Protein AF-A0A1E4SK16-F1 (afdb_monomer_lite)

Radius of gyration: 53.41 Å; chains: 1; bounding box: 113×83×130 Å

pLDDT: mean 84.05, std 16.36, range [39.0, 98.0]

InterPro domains:
  IPR008688 ATP synthase, F0 complex, subunit B/MI25 [PF05405] (64-190)
  IPR013837 ATP synthase, F0 complex, subunit B [PTHR12733] (10-189)

Foldseek 3Di:
DDDDDDDDDDDDPPDPPPDPDPPDPPPDDPCDPPVVVVVVQLVPDDDDDSCVSVVVVVVVVVVVCVCVVVVVPPDDPVVVVVVVVVVVVVVCCVPVVVVVVVVVVVVVVVVVVVVVVVVVVVVVVVVVVVVVVVVVVCVVVVVVVVVVVVVVVVVVVVVVVVVVVVVVVVVVVVVVVVVVVVVVVVVVVD

Structure (mmCIF, N/CA/C/O backbone):
data_AF-A0A1E4SK16-F1
#
_entry.id   AF-A0A1E4SK16-F1
#
loop_
_atom_site.group_PDB
_atom_site.id
_atom_site.type_symbol
_atom_site.label_atom_id
_atom_site.label_alt_id
_atom_site.label_comp_id
_atom_site.label_asym_id
_atom_site.label_entity_id
_atom_site.label_seq_id
_atom_site.pdbx_PDB_ins_code
_atom_site.Cartn_x
_atom_site.Cartn_y
_atom_site.Cartn_z
_atom_site.occupancy
_atom_site.B_iso_or_equiv
_atom_site.auth_seq_id
_atom_site.auth_comp_id
_atom_site.auth_asym_id
_atom_site.auth_atom_id
_atom_site.pdbx_PDB_model_num
ATOM 1 N N . MET A 1 1 ? -31.365 -53.821 -22.043 1.00 43.09 1 MET A N 1
ATOM 2 C CA . MET A 1 1 ? -31.281 -53.692 -23.516 1.00 43.09 1 MET A CA 1
ATOM 3 C C . MET A 1 1 ? -30.546 -52.396 -23.821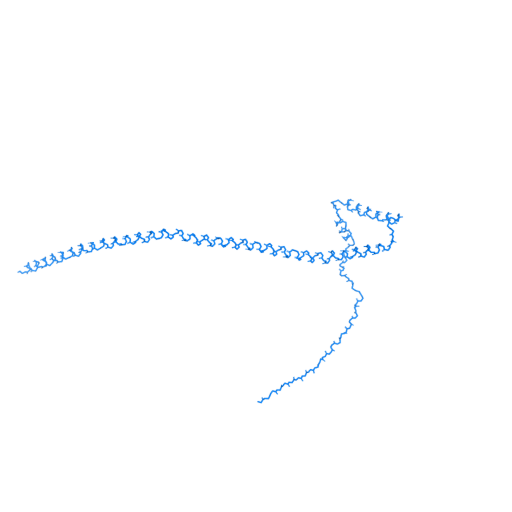 1.00 43.09 1 MET A C 1
ATOM 5 O O . MET A 1 1 ? -31.042 -51.337 -23.488 1.00 43.09 1 MET A O 1
ATOM 9 N N . ILE A 1 2 ? -29.234 -52.499 -24.006 1.00 44.34 2 ILE A N 1
ATOM 10 C CA . ILE A 1 2 ? -28.525 -52.436 -25.300 1.00 44.34 2 ILE A CA 1
ATOM 11 C C . ILE A 1 2 ? -28.275 -50.987 -25.734 1.00 44.34 2 ILE A C 1
ATOM 13 O O . ILE A 1 2 ? -29.096 -50.306 -26.339 1.00 44.34 2 ILE A O 1
ATOM 17 N N . ASN A 1 3 ? -27.059 -50.600 -25.371 1.00 39.00 3 ASN A N 1
ATOM 18 C CA . ASN A 1 3 ? -26.239 -49.486 -25.801 1.00 39.00 3 ASN A CA 1
ATOM 19 C C . ASN A 1 3 ? -26.253 -49.318 -27.334 1.00 39.00 3 ASN A C 1
ATOM 21 O O . ASN A 1 3 ? -26.055 -50.292 -28.062 1.00 39.00 3 ASN A O 1
ATOM 25 N N . ARG A 1 4 ? -26.403 -48.088 -27.834 1.00 50.38 4 ARG A N 1
ATOM 26 C CA . ARG A 1 4 ? -26.030 -47.738 -29.213 1.00 50.38 4 ARG A CA 1
ATOM 27 C C . ARG A 1 4 ? -25.106 -46.530 -29.198 1.00 50.38 4 ARG A C 1
ATOM 2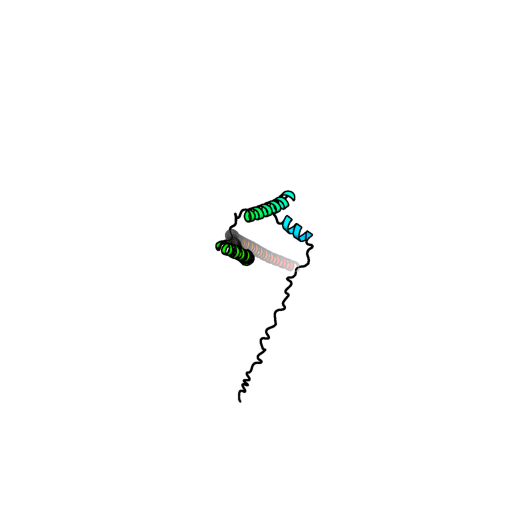9 O O . ARG A 1 4 ? -25.525 -45.384 -29.293 1.00 50.38 4 ARG A O 1
ATOM 36 N N . ILE A 1 5 ? -23.825 -46.852 -29.077 1.00 48.12 5 ILE A N 1
ATOM 37 C CA . ILE A 1 5 ? -22.697 -45.986 -29.398 1.00 48.12 5 ILE A CA 1
ATOM 38 C C . ILE A 1 5 ? -22.695 -45.798 -30.920 1.00 48.12 5 ILE A C 1
ATOM 40 O O . ILE A 1 5 ? -22.577 -46.773 -31.661 1.00 48.12 5 ILE A O 1
ATOM 44 N N . ALA A 1 6 ? -22.817 -44.557 -31.386 1.00 54.28 6 ALA A N 1
ATOM 45 C CA . ALA A 1 6 ? -22.592 -44.197 -32.781 1.00 54.28 6 ALA A CA 1
ATOM 46 C C . ALA A 1 6 ? -21.314 -43.356 -32.873 1.00 54.28 6 ALA A C 1
ATOM 48 O O . ALA A 1 6 ? -21.319 -42.156 -32.614 1.00 54.28 6 ALA A O 1
ATOM 49 N N . PHE A 1 7 ? -20.210 -44.004 -33.247 1.00 46.72 7 PHE A N 1
ATOM 50 C CA . PHE A 1 7 ? -19.014 -43.327 -33.735 1.00 46.72 7 PHE A CA 1
ATOM 51 C C . PHE A 1 7 ? -19.235 -42.930 -35.198 1.00 46.72 7 PHE A C 1
ATOM 53 O O . PHE A 1 7 ? -19.370 -43.790 -36.067 1.00 46.72 7 PHE A O 1
ATOM 60 N N . LYS A 1 8 ? -19.208 -41.628 -35.488 1.00 47.78 8 LYS A N 1
ATOM 61 C CA . LYS A 1 8 ? -18.837 -41.116 -36.811 1.00 47.78 8 LYS A CA 1
ATOM 62 C C . LYS A 1 8 ? -17.772 -40.042 -36.643 1.00 47.78 8 LYS A C 1
ATOM 64 O O . LYS A 1 8 ? -18.062 -38.895 -36.326 1.00 47.78 8 LYS A O 1
ATOM 69 N N . ALA A 1 9 ? -16.528 -40.449 -36.861 1.00 50.47 9 ALA A N 1
ATOM 70 C CA . ALA A 1 9 ? -15.480 -39.545 -37.297 1.00 50.47 9 ALA A CA 1
ATOM 71 C C . ALA A 1 9 ? -15.737 -39.167 -38.768 1.00 50.47 9 ALA A C 1
ATOM 73 O O . ALA A 1 9 ? -16.214 -39.999 -39.534 1.00 50.47 9 ALA A O 1
ATOM 74 N N . VAL A 1 10 ? -15.451 -37.922 -39.150 1.00 52.84 10 VAL A N 1
ATOM 75 C CA . VAL A 1 10 ? -14.448 -37.526 -40.160 1.00 52.84 10 VAL A CA 1
ATOM 76 C C . VAL A 1 10 ? -14.598 -36.014 -40.419 1.00 52.84 10 VAL A C 1
ATOM 78 O O . VAL A 1 10 ? -15.687 -35.481 -40.598 1.00 52.84 10 VAL A O 1
ATOM 81 N N . ARG A 1 11 ? -13.446 -35.344 -40.363 1.00 53.84 11 ARG A N 1
ATOM 82 C CA . ARG A 1 11 ? -13.163 -33.906 -40.472 1.00 53.84 11 ARG A CA 1
ATOM 83 C C . ARG A 1 11 ? -13.666 -33.272 -41.782 1.00 53.84 11 ARG A C 1
ATOM 85 O O . ARG A 1 11 ? -13.499 -33.900 -42.825 1.00 53.84 11 ARG A O 1
ATOM 92 N N . PRO A 1 12 ? -14.044 -31.981 -41.800 1.00 45.81 12 PRO A N 1
ATOM 93 C CA . PRO A 1 12 ? -13.760 -31.129 -42.941 1.00 45.81 12 PRO A CA 1
ATOM 94 C C . PRO A 1 12 ? -12.365 -30.518 -42.751 1.00 45.81 12 PRO A C 1
ATOM 96 O O . PRO A 1 12 ? -12.116 -29.743 -41.827 1.00 45.81 12 PRO A O 1
ATOM 99 N N . ALA A 1 13 ? -11.430 -30.899 -43.619 1.00 51.19 13 ALA A N 1
ATOM 100 C CA . ALA A 1 13 ? -10.193 -30.160 -43.813 1.00 51.19 13 ALA A CA 1
ATOM 101 C C . ALA A 1 13 ? -10.551 -28.786 -44.402 1.00 51.19 13 ALA A C 1
ATOM 103 O O . ALA A 1 13 ? -10.800 -28.662 -45.599 1.00 51.19 13 ALA A O 1
ATOM 104 N N . VAL A 1 14 ? -10.623 -27.757 -43.557 1.00 50.75 14 VAL A N 1
ATOM 105 C CA . VAL A 1 14 ? -10.647 -26.371 -44.027 1.00 50.75 14 VAL A CA 1
ATOM 106 C C . VAL A 1 14 ? -9.220 -26.048 -44.444 1.00 50.75 14 VAL A C 1
ATOM 108 O O . VAL A 1 14 ? -8.326 -25.917 -43.610 1.00 50.75 14 VAL A O 1
ATOM 111 N N . GLY A 1 15 ? -9.009 -26.033 -45.759 1.00 50.16 15 GLY A N 1
ATOM 112 C CA . GLY A 1 15 ? -7.736 -25.706 -46.375 1.00 50.16 15 GLY A CA 1
ATOM 113 C C . GLY A 1 15 ? -7.192 -24.387 -45.839 1.00 50.16 15 GLY A C 1
ATOM 114 O O . GLY A 1 15 ? -7.894 -23.377 -45.775 1.00 50.16 15 GLY A O 1
ATOM 115 N N . MET A 1 16 ? -5.918 -24.414 -45.462 1.00 48.25 16 MET A N 1
ATOM 116 C CA . MET A 1 16 ? -5.132 -23.231 -45.163 1.00 48.25 16 MET A CA 1
ATOM 117 C C . MET A 1 16 ? -4.934 -22.461 -46.472 1.00 48.25 16 MET A C 1
ATOM 119 O O . MET A 1 16 ? -3.967 -22.668 -47.198 1.00 48.25 16 MET A O 1
ATOM 123 N N . ALA A 1 17 ? -5.906 -21.620 -46.819 1.00 50.22 17 ALA A N 1
ATOM 124 C CA . ALA A 1 17 ? -5.760 -20.675 -47.909 1.00 50.22 17 ALA A CA 1
ATOM 125 C C . ALA A 1 17 ? -4.677 -19.667 -47.502 1.00 50.22 17 ALA A C 1
ATOM 127 O O . ALA A 1 17 ? -4.906 -18.814 -46.641 1.00 50.22 17 ALA A O 1
ATOM 128 N N . MET A 1 18 ? -3.488 -19.779 -48.102 1.00 51.50 18 MET A N 1
ATOM 129 C CA . MET A 1 18 ? -2.508 -18.698 -48.093 1.00 51.50 18 MET A CA 1
ATOM 130 C C . MET A 1 18 ? -3.187 -17.459 -48.675 1.00 51.50 18 MET A C 1
ATOM 132 O O . MET A 1 18 ? -3.434 -17.372 -49.876 1.00 51.50 18 MET A O 1
ATOM 136 N N . ARG A 1 19 ? -3.521 -16.501 -47.812 1.00 53.09 19 ARG A N 1
ATOM 137 C CA . ARG A 1 19 ? -3.882 -15.159 -48.252 1.00 53.09 19 ARG A CA 1
ATOM 138 C C . ARG A 1 19 ? -2.595 -14.487 -48.736 1.00 53.09 19 ARG A C 1
ATOM 140 O O . ARG A 1 19 ? -1.667 -14.390 -47.932 1.00 53.09 19 ARG A O 1
ATOM 147 N N . PRO A 1 20 ? -2.498 -14.023 -49.994 1.00 52.72 20 PRO A N 1
ATOM 148 C CA . PRO A 1 20 ? -1.392 -13.162 -50.378 1.00 52.72 20 PRO A C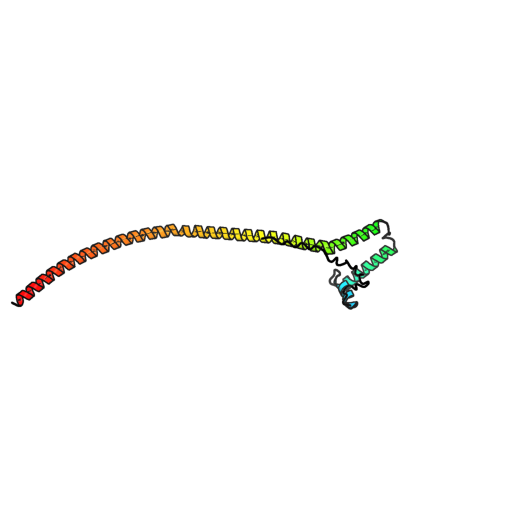A 1
ATOM 149 C C . PRO A 1 20 ? -1.462 -11.907 -49.503 1.00 52.72 20 PRO A C 1
ATOM 151 O O . PRO A 1 20 ? -2.502 -11.249 -49.428 1.00 52.72 20 PRO A O 1
ATOM 154 N N . ALA A 1 21 ? -0.379 -11.619 -48.781 1.00 56.12 21 ALA A N 1
ATOM 155 C CA . ALA A 1 21 ? -0.262 -10.388 -48.016 1.00 56.12 21 ALA A CA 1
ATOM 156 C C . ALA A 1 21 ? -0.434 -9.204 -48.986 1.00 56.12 21 ALA A C 1
ATOM 158 O O . ALA A 1 21 ? 0.254 -9.171 -50.010 1.00 56.12 21 ALA A O 1
ATOM 159 N N . PRO A 1 22 ? -1.340 -8.246 -48.722 1.00 49.09 22 PRO A N 1
ATOM 160 C CA . PRO A 1 22 ? -1.455 -7.076 -49.572 1.00 49.09 22 PRO A CA 1
ATOM 161 C C . PRO A 1 22 ? -0.146 -6.288 -49.486 1.00 49.09 22 PRO A C 1
ATOM 163 O O . PRO A 1 22 ? 0.216 -5.749 -48.438 1.00 49.09 22 PRO A O 1
ATOM 166 N N . ILE A 1 23 ? 0.577 -6.240 -50.603 1.00 56.69 23 ILE A N 1
ATOM 167 C CA . ILE A 1 23 ? 1.680 -5.307 -50.818 1.00 56.69 23 ILE A CA 1
ATOM 168 C C . ILE A 1 23 ? 1.079 -3.904 -50.703 1.00 56.69 23 ILE A C 1
ATOM 170 O O . ILE A 1 23 ? 0.290 -3.491 -51.551 1.00 56.69 23 ILE A O 1
ATOM 174 N N . GLY A 1 24 ? 1.404 -3.208 -49.611 1.00 56.59 24 GLY A N 1
ATOM 175 C CA . GLY A 1 24 ? 0.875 -1.875 -49.320 1.00 56.59 24 GLY A CA 1
ATOM 176 C C . GLY A 1 24 ? 0.352 -1.666 -47.898 1.00 56.59 24 GLY A C 1
ATOM 177 O O . GLY A 1 24 ? -0.636 -0.953 -47.730 1.00 56.59 24 GLY A O 1
ATOM 178 N N . LEU A 1 25 ? 1.006 -2.217 -46.864 1.00 46.03 25 LEU A N 1
ATOM 179 C CA . LEU A 1 25 ? 0.854 -1.691 -45.502 1.00 46.03 25 LEU A CA 1
ATOM 180 C C . LEU A 1 25 ? 1.436 -0.267 -45.461 1.00 46.03 25 LEU A C 1
ATOM 182 O O . LEU A 1 25 ? 2.595 -0.043 -45.117 1.00 46.03 25 LEU A O 1
ATOM 186 N N . ARG A 1 26 ? 0.626 0.729 -45.826 1.00 53.75 26 ARG A N 1
ATOM 187 C CA . ARG A 1 26 ? 0.838 2.086 -45.330 1.00 53.75 26 ARG A CA 1
ATOM 188 C C . ARG A 1 26 ? 0.561 2.015 -43.834 1.00 53.75 26 ARG A C 1
ATOM 190 O O . ARG A 1 26 ? -0.592 1.919 -43.422 1.00 53.75 26 ARG A O 1
ATOM 197 N N . TYR A 1 27 ? 1.627 1.994 -43.036 1.00 48.28 27 TYR A N 1
ATOM 198 C CA . TYR A 1 27 ? 1.548 2.328 -41.618 1.00 48.28 27 TYR A CA 1
ATOM 199 C C . TYR A 1 27 ? 0.672 3.577 -41.480 1.00 48.28 27 TYR A C 1
ATOM 201 O O . TYR A 1 27 ? 0.841 4.512 -42.262 1.00 48.28 27 TYR A O 1
ATOM 209 N N . LEU A 1 28 ? -0.278 3.572 -40.541 1.00 49.31 28 LEU A N 1
ATOM 210 C CA . LEU A 1 28 ? -1.100 4.733 -40.202 1.00 49.31 28 LEU A CA 1
ATOM 211 C C . LEU A 1 28 ? -0.198 5.955 -39.931 1.00 49.31 28 LEU A C 1
ATOM 213 O O . LEU A 1 28 ? 0.229 6.182 -38.803 1.00 49.31 28 LEU A O 1
ATOM 217 N N . SER A 1 29 ? 0.091 6.753 -40.956 1.00 49.44 29 SER A N 1
ATOM 218 C CA . SER A 1 29 ? 0.502 8.138 -40.800 1.00 49.44 29 SER A CA 1
ATOM 219 C C . SER A 1 29 ? -0.732 8.972 -41.090 1.00 49.44 29 SER A C 1
ATOM 221 O O . SER A 1 29 ? -1.143 9.102 -42.245 1.00 49.44 29 SER A O 1
ATOM 223 N N . THR A 1 30 ? -1.325 9.562 -40.059 1.00 59.28 30 THR A N 1
ATOM 224 C CA . THR A 1 30 ? -1.972 10.852 -40.284 1.00 59.28 30 THR A CA 1
ATOM 225 C C . THR A 1 30 ? -0.904 11.751 -40.925 1.00 59.28 30 THR A C 1
ATOM 227 O O . THR A 1 30 ? 0.240 11.748 -40.453 1.00 59.28 30 THR A O 1
ATOM 230 N N . PRO A 1 31 ? -1.179 12.432 -42.050 1.00 57.75 31 PRO A N 1
ATOM 231 C CA . PRO A 1 31 ? -0.222 13.371 -42.612 1.00 57.75 31 PRO A CA 1
ATOM 232 C C . PRO A 1 31 ? -0.143 14.562 -41.656 1.00 57.75 31 PRO A C 1
ATOM 234 O O . PRO A 1 31 ? -0.890 15.523 -41.780 1.00 57.75 31 PRO A O 1
ATOM 237 N N . VAL A 1 32 ? 0.716 14.453 -40.643 1.00 62.56 32 VAL A N 1
ATOM 238 C CA . VAL A 1 32 ? 1.138 15.589 -39.826 1.00 62.56 32 VAL A CA 1
ATOM 239 C C . VAL A 1 32 ? 1.822 16.562 -40.771 1.00 62.56 32 VAL A C 1
ATOM 241 O O . VAL A 1 32 ? 2.637 16.137 -41.602 1.00 62.56 32 VAL A O 1
ATOM 244 N N . GLU A 1 33 ? 1.490 17.848 -40.671 1.00 76.75 33 GLU A N 1
ATOM 245 C CA . GLU A 1 33 ? 2.132 18.847 -41.509 1.00 76.75 33 GLU A CA 1
ATOM 246 C C . GLU A 1 33 ? 3.653 18.766 -41.304 1.00 76.75 33 GLU A C 1
ATOM 248 O O . GLU A 1 33 ? 4.126 18.713 -40.162 1.00 76.75 33 GLU A O 1
ATOM 253 N N . PRO A 1 34 ? 4.462 18.759 -42.380 1.00 77.19 34 PRO A N 1
ATOM 254 C CA . PRO A 1 34 ? 5.917 18.645 -42.267 1.00 77.19 34 PRO A CA 1
ATOM 255 C C . PRO A 1 34 ? 6.528 19.668 -41.300 1.00 77.19 34 PRO A C 1
ATOM 257 O O . PRO A 1 34 ? 7.519 19.381 -40.630 1.00 77.19 34 PRO A O 1
ATOM 260 N N . LYS A 1 35 ? 5.892 20.840 -41.187 1.00 78.44 35 LYS A N 1
ATOM 261 C CA . LYS A 1 35 ? 6.246 21.916 -40.262 1.00 78.44 35 LYS A CA 1
ATOM 262 C C . LYS A 1 35 ? 6.070 21.520 -38.794 1.00 78.44 35 LYS A C 1
ATOM 264 O O . LYS A 1 35 ? 6.973 21.745 -37.995 1.00 78.44 35 LYS A O 1
ATOM 269 N N . GLU A 1 36 ? 4.950 20.898 -38.441 1.00 80.94 36 GLU A N 1
ATOM 270 C CA . GLU A 1 36 ? 4.679 20.445 -37.072 1.00 80.94 36 GLU A CA 1
ATOM 271 C C . GLU A 1 36 ? 5.638 19.326 -36.660 1.00 80.94 36 GLU A C 1
ATOM 273 O O . GLU A 1 36 ? 6.176 19.326 -35.552 1.00 80.94 36 GLU A O 1
ATOM 278 N N . LYS A 1 37 ? 5.944 18.410 -37.585 1.00 77.94 37 LYS A N 1
ATOM 279 C CA . LYS A 1 37 ? 6.904 17.337 -37.318 1.00 77.94 37 LYS A CA 1
ATOM 280 C C . LYS A 1 37 ? 8.331 17.863 -37.161 1.00 77.94 37 LYS A C 1
ATOM 282 O O . LYS A 1 37 ? 9.039 17.425 -36.257 1.00 77.94 37 LYS A O 1
ATOM 287 N N . ALA A 1 38 ? 8.749 18.820 -37.987 1.00 82.25 38 ALA A N 1
ATOM 288 C CA . ALA A 1 38 ? 10.050 19.473 -37.845 1.00 82.25 38 ALA A CA 1
ATOM 289 C C . ALA A 1 38 ? 10.173 20.202 -36.496 1.00 82.25 38 ALA A C 1
ATOM 291 O O . ALA A 1 38 ? 11.188 20.057 -35.815 1.00 82.25 38 ALA A O 1
ATOM 292 N N . ASN A 1 39 ? 9.117 20.897 -36.066 1.00 82.19 39 ASN A N 1
ATOM 293 C CA . ASN A 1 39 ? 9.081 21.542 -34.755 1.00 82.19 39 ASN A CA 1
ATOM 294 C C . ASN A 1 39 ? 9.193 20.520 -33.616 1.00 82.19 39 ASN A C 1
ATOM 296 O O . ASN A 1 39 ? 9.985 20.738 -32.707 1.00 82.19 39 ASN A O 1
ATOM 300 N N . SER A 1 40 ? 8.522 19.364 -33.708 1.00 81.12 40 SER A N 1
ATOM 301 C CA . SER A 1 40 ? 8.641 18.304 -32.691 1.00 81.12 40 SER A CA 1
ATOM 302 C C . SER A 1 40 ? 10.071 17.761 -32.541 1.00 81.12 40 SER A C 1
ATOM 304 O O . SER A 1 40 ? 10.504 17.439 -31.437 1.00 81.12 40 SER A O 1
ATOM 306 N N . ILE A 1 41 ? 10.837 17.705 -33.637 1.00 82.00 41 ILE A N 1
ATOM 307 C CA . ILE A 1 41 ? 12.240 17.262 -33.625 1.00 82.00 41 ILE A CA 1
ATOM 308 C C . ILE A 1 41 ? 13.127 18.326 -32.972 1.00 82.00 41 ILE A C 1
ATOM 310 O O . ILE A 1 41 ? 14.009 17.995 -32.184 1.00 82.00 41 ILE A O 1
ATOM 314 N N . ILE A 1 42 ? 12.884 19.603 -33.276 1.00 81.38 42 ILE A N 1
ATOM 315 C CA . ILE A 1 42 ? 13.607 20.724 -32.664 1.00 81.38 42 ILE A CA 1
ATOM 316 C C . ILE A 1 42 ? 13.308 20.778 -31.160 1.00 81.38 42 ILE A C 1
ATOM 318 O O . ILE A 1 42 ? 14.215 20.942 -30.345 1.00 81.38 42 ILE A O 1
ATOM 322 N N . GLU A 1 43 ? 12.048 20.595 -30.772 1.00 80.50 43 GLU A N 1
ATOM 323 C CA . GLU A 1 43 ? 11.607 20.622 -29.379 1.00 80.50 43 GLU A CA 1
ATOM 324 C C . GLU A 1 43 ? 12.164 19.458 -28.557 1.00 80.50 43 GLU A C 1
ATOM 326 O O . GLU A 1 43 ? 12.577 19.696 -27.421 1.00 80.50 43 GLU A O 1
ATOM 331 N N . ALA A 1 44 ? 12.283 18.258 -29.137 1.00 81.06 44 ALA A N 1
ATOM 332 C CA . ALA A 1 44 ? 12.829 17.067 -28.478 1.00 81.06 44 ALA A CA 1
ATOM 333 C C . ALA A 1 44 ? 14.325 17.165 -28.114 1.00 81.06 44 ALA A C 1
ATOM 335 O O . ALA A 1 44 ? 14.823 16.355 -27.332 1.00 81.06 44 ALA A O 1
ATOM 336 N N . LEU A 1 45 ? 15.058 18.139 -28.661 1.00 83.44 45 LEU A N 1
ATOM 337 C CA . LEU A 1 45 ? 16.478 18.318 -28.360 1.00 83.44 45 LEU A CA 1
ATOM 338 C C . LEU A 1 45 ? 16.702 18.995 -27.004 1.00 83.44 45 LEU A C 1
ATOM 340 O O . LEU A 1 45 ? 15.981 19.936 -26.656 1.00 83.44 45 LEU A O 1
ATOM 344 N N . PRO A 1 46 ? 17.747 18.599 -26.260 1.00 79.25 46 PRO A N 1
ATOM 345 C CA . PRO A 1 46 ? 18.066 19.206 -24.975 1.00 79.25 46 PRO A CA 1
ATOM 346 C C . PRO A 1 46 ? 18.430 20.689 -25.143 1.00 79.25 46 PRO A C 1
ATOM 348 O O . PRO A 1 46 ? 19.259 21.055 -25.974 1.00 79.25 46 PRO A O 1
ATOM 351 N N . GLY A 1 47 ? 17.801 21.554 -24.344 1.00 72.88 47 GLY A N 1
ATOM 352 C CA . GLY A 1 47 ? 18.040 23.000 -24.338 1.00 72.88 47 GLY A CA 1
ATOM 353 C C . GLY A 1 47 ? 16.748 23.809 -24.219 1.00 72.88 47 GLY A C 1
ATOM 354 O O . GLY A 1 47 ? 15.699 23.379 -24.688 1.00 72.88 47 GLY A O 1
ATOM 355 N N . ASN A 1 48 ? 16.825 24.986 -23.591 1.00 74.50 48 ASN A N 1
ATOM 356 C CA . ASN A 1 48 ? 15.667 25.861 -23.350 1.00 74.50 48 ASN A CA 1
ATOM 357 C C . ASN A 1 48 ? 15.513 26.988 -24.398 1.00 74.50 48 ASN A C 1
ATOM 359 O O . ASN A 1 48 ? 14.489 27.655 -24.441 1.00 74.50 48 ASN A O 1
ATOM 363 N N . ASN A 1 49 ? 16.518 27.202 -25.261 1.00 81.31 49 ASN A N 1
ATOM 364 C CA . ASN A 1 49 ? 16.539 28.287 -26.252 1.00 81.31 49 ASN A CA 1
ATOM 365 C C . ASN A 1 49 ? 16.535 27.739 -27.689 1.00 81.31 49 ASN A C 1
ATOM 367 O O . ASN A 1 49 ? 17.267 26.795 -27.993 1.00 81.31 49 ASN A O 1
ATOM 371 N N . LEU A 1 50 ? 15.779 28.383 -28.590 1.00 77.56 50 LEU A N 1
ATOM 372 C CA . LEU A 1 50 ? 15.694 28.023 -30.018 1.00 77.56 50 LEU A CA 1
ATOM 373 C C . LEU A 1 50 ? 17.067 28.018 -30.706 1.00 77.56 50 LEU A C 1
ATOM 375 O O . LEU A 1 50 ? 17.381 27.073 -31.420 1.00 77.56 50 LEU A O 1
ATOM 379 N N . ILE A 1 51 ? 17.911 29.015 -30.413 1.00 81.94 51 ILE A N 1
ATOM 380 C CA . ILE A 1 51 ? 19.273 29.135 -30.962 1.00 81.94 51 ILE A CA 1
ATOM 381 C C . ILE A 1 51 ? 20.134 27.928 -30.578 1.00 81.94 51 ILE A C 1
ATOM 383 O O . ILE A 1 51 ? 20.889 27.417 -31.400 1.00 81.94 51 ILE A O 1
ATOM 387 N N . SER A 1 52 ? 20.010 27.441 -29.341 1.00 81.75 52 SER A N 1
ATOM 388 C CA . SER A 1 52 ? 20.759 26.270 -28.879 1.00 81.75 52 SER A CA 1
ATOM 389 C C . SER A 1 52 ? 20.253 24.988 -29.540 1.00 81.75 52 SER A C 1
ATOM 391 O O . SER A 1 52 ? 21.065 24.175 -29.966 1.00 81.75 52 SER A O 1
ATOM 393 N N . LYS A 1 53 ? 18.932 24.824 -29.702 1.00 80.31 53 LYS A N 1
ATOM 394 C CA . LYS A 1 53 ? 18.339 23.648 -30.365 1.00 80.31 53 LYS A CA 1
ATOM 395 C C . LYS A 1 53 ? 18.745 23.561 -31.841 1.00 80.31 53 LYS A C 1
ATOM 397 O O . LYS A 1 53 ? 19.189 22.510 -32.300 1.00 80.31 53 LYS A O 1
ATOM 402 N N . THR A 1 54 ? 18.673 24.673 -32.575 1.00 83.38 54 THR A N 1
ATOM 403 C CA . THR A 1 54 ? 19.126 24.730 -33.975 1.00 83.38 54 THR A CA 1
ATOM 404 C C . THR A 1 54 ? 20.645 24.663 -34.087 1.00 83.38 54 THR A C 1
ATOM 406 O O . THR A 1 54 ? 21.160 24.054 -35.018 1.00 83.38 54 THR A O 1
ATOM 409 N N . GLY A 1 55 ? 21.366 25.243 -33.125 1.00 84.81 55 GLY A N 1
ATOM 410 C CA . GLY A 1 55 ? 22.823 25.201 -33.050 1.00 84.81 55 GLY A CA 1
ATOM 411 C C . GLY A 1 55 ? 23.358 23.786 -32.849 1.00 84.81 55 GLY A C 1
ATOM 412 O O . GLY A 1 55 ? 24.294 23.397 -33.540 1.00 84.81 55 GLY A O 1
ATOM 413 N N . ILE A 1 56 ? 22.738 22.982 -31.979 1.00 84.81 56 ILE A N 1
ATOM 414 C CA . ILE A 1 56 ? 23.124 21.580 -31.758 1.00 84.81 56 ILE A CA 1
ATOM 415 C C . ILE A 1 56 ? 22.908 20.750 -33.028 1.00 84.81 56 ILE A C 1
ATOM 417 O O . ILE A 1 56 ? 23.811 20.013 -33.412 1.00 84.81 56 ILE A O 1
ATOM 421 N N . LEU A 1 57 ? 21.764 20.893 -33.709 1.00 86.25 57 LEU A N 1
ATOM 422 C CA . LEU A 1 57 ? 21.514 20.197 -34.982 1.00 86.25 57 LEU A CA 1
ATOM 423 C C . LEU A 1 57 ? 22.479 20.625 -36.083 1.00 86.25 57 LEU A C 1
ATOM 425 O O . LEU A 1 57 ? 23.022 19.781 -36.789 1.00 86.25 57 LEU A O 1
ATOM 429 N N . ALA A 1 58 ? 22.689 21.931 -36.241 1.00 88.25 58 ALA A N 1
ATOM 430 C CA . ALA A 1 58 ? 23.573 22.452 -37.273 1.00 88.25 58 ALA A CA 1
ATOM 431 C C . ALA A 1 58 ? 25.022 22.011 -37.027 1.00 88.25 58 ALA A C 1
ATOM 433 O O . ALA A 1 58 ? 25.706 21.592 -37.957 1.00 88.25 58 ALA A O 1
ATOM 434 N N . THR A 1 59 ? 25.470 22.042 -35.770 1.00 88.75 59 THR A N 1
ATOM 435 C CA . THR A 1 59 ? 26.835 21.649 -35.401 1.00 88.75 59 THR A CA 1
ATOM 436 C C . THR A 1 59 ? 27.033 20.141 -35.513 1.00 88.75 59 THR A C 1
ATOM 438 O O . THR A 1 59 ? 28.068 19.710 -36.012 1.00 88.75 59 THR A O 1
ATOM 441 N N . SER A 1 60 ? 26.053 19.321 -35.117 1.00 87.88 60 SER A N 1
ATOM 442 C CA . SER A 1 60 ? 26.149 17.862 -35.260 1.00 87.88 60 SER A CA 1
ATOM 443 C C . SER A 1 60 ? 26.128 17.428 -36.726 1.00 87.88 60 SER A C 1
ATOM 445 O O . SER A 1 60 ? 26.925 16.578 -37.120 1.00 87.88 60 SER A O 1
ATOM 447 N N . ALA A 1 61 ? 25.294 18.061 -37.557 1.00 89.12 61 ALA A N 1
ATOM 448 C CA . ALA A 1 61 ? 25.278 17.831 -38.997 1.00 89.12 61 ALA A CA 1
ATOM 449 C C . ALA A 1 61 ? 26.605 18.249 -39.651 1.00 89.12 61 ALA A C 1
ATOM 451 O O . ALA A 1 61 ? 27.173 17.485 -40.429 1.00 89.12 61 ALA A O 1
ATOM 452 N N . ALA A 1 62 ? 27.138 19.423 -39.295 1.00 90.50 62 ALA A N 1
ATOM 453 C CA . ALA A 1 62 ? 28.434 19.885 -39.787 1.00 90.50 62 ALA A CA 1
ATOM 454 C C . ALA A 1 62 ? 29.577 18.951 -39.356 1.00 90.50 62 ALA A C 1
ATOM 456 O O . ALA A 1 62 ? 30.428 18.611 -40.174 1.00 90.50 62 ALA A O 1
ATOM 457 N N . ALA A 1 63 ? 29.570 18.480 -38.106 1.00 89.19 63 ALA A N 1
ATOM 458 C CA . ALA A 1 63 ? 30.556 17.529 -37.600 1.00 89.19 63 ALA A CA 1
ATOM 459 C C . ALA A 1 63 ? 30.481 16.173 -38.320 1.00 89.19 63 ALA A C 1
ATOM 461 O O . ALA A 1 63 ? 31.519 15.596 -38.636 1.00 89.19 63 ALA A O 1
ATOM 462 N N . ALA A 1 64 ? 29.277 15.684 -38.634 1.00 87.06 64 ALA A N 1
ATOM 463 C CA . ALA A 1 64 ? 29.096 14.453 -39.401 1.00 87.06 64 ALA A CA 1
ATOM 464 C C . ALA A 1 64 ? 29.641 14.589 -40.833 1.00 87.06 64 ALA A C 1
ATOM 466 O O . ALA A 1 64 ? 30.388 13.725 -41.289 1.00 87.06 64 ALA A O 1
ATOM 467 N N . ILE A 1 65 ? 29.330 15.698 -41.517 1.00 88.81 65 ILE A N 1
ATOM 468 C CA . ILE A 1 65 ? 29.856 15.989 -42.860 1.00 88.81 65 ILE A CA 1
ATOM 469 C C . ILE A 1 65 ? 31.382 16.100 -42.822 1.00 88.81 65 ILE A C 1
ATOM 471 O O . ILE A 1 65 ? 32.055 15.521 -43.668 1.00 88.81 65 ILE A O 1
ATOM 475 N N . TYR A 1 66 ? 31.935 16.789 -41.824 1.00 91.44 66 TYR A N 1
ATOM 476 C CA . TYR A 1 66 ? 33.379 16.913 -41.636 1.00 91.44 66 TYR A CA 1
ATOM 477 C C . TYR A 1 66 ? 34.055 15.556 -41.386 1.00 91.44 66 TYR A C 1
ATOM 479 O O . TYR A 1 66 ? 35.096 15.271 -41.973 1.00 91.44 66 TYR A O 1
ATOM 487 N N . GLY A 1 67 ? 33.452 14.695 -40.561 1.00 87.00 67 GLY A N 1
ATOM 488 C CA . GLY A 1 67 ? 33.964 13.353 -40.275 1.00 87.00 67 GLY A CA 1
ATOM 489 C C . GLY A 1 67 ? 33.992 12.444 -41.506 1.00 87.00 67 GLY A C 1
ATOM 490 O O . GLY A 1 67 ? 34.952 11.700 -41.691 1.00 87.00 67 GLY A O 1
ATOM 491 N N . ILE A 1 68 ? 32.980 12.546 -42.374 1.00 85.31 68 ILE A N 1
ATOM 492 C CA . ILE A 1 68 ? 32.940 11.828 -43.656 1.00 85.31 68 ILE A CA 1
ATOM 493 C C . ILE A 1 68 ? 33.951 12.433 -44.638 1.00 85.31 68 ILE A C 1
ATOM 495 O O . ILE A 1 68 ? 34.718 11.705 -45.257 1.00 85.31 68 ILE A O 1
ATOM 499 N N . SER A 1 69 ? 33.976 13.763 -44.762 1.00 88.44 69 SER A N 1
ATOM 500 C CA . SER A 1 69 ? 34.805 14.476 -45.741 1.00 88.44 69 SER A CA 1
ATOM 501 C C . SER A 1 69 ? 36.305 14.331 -45.491 1.00 88.44 69 SER A C 1
ATOM 503 O O . SER A 1 69 ? 37.070 14.410 -46.445 1.00 88.44 69 SER A O 1
ATOM 505 N N . ASN A 1 70 ? 36.723 14.153 -44.236 1.00 88.00 70 ASN A N 1
ATOM 506 C CA . ASN A 1 70 ? 38.126 13.955 -43.865 1.00 88.00 70 ASN A CA 1
ATOM 507 C C . ASN A 1 70 ? 38.494 12.485 -43.638 1.00 88.00 70 ASN A C 1
ATOM 509 O O . ASN A 1 70 ? 39.545 12.218 -43.062 1.00 88.00 70 ASN A O 1
ATOM 513 N N . GLU A 1 71 ? 37.623 11.545 -44.021 1.00 83.00 71 GLU A N 1
ATOM 514 C CA . GLU A 1 71 ? 37.837 10.101 -43.835 1.00 83.00 71 GLU A CA 1
ATOM 515 C C . GLU A 1 71 ? 38.135 9.701 -42.376 1.00 83.00 71 GLU A C 1
ATOM 517 O O . GLU A 1 71 ? 38.719 8.656 -42.103 1.00 83.00 71 GLU A O 1
ATOM 522 N N . LEU A 1 72 ? 37.689 10.509 -41.408 1.00 82.25 72 LEU A N 1
ATOM 523 C CA . LEU A 1 72 ? 37.805 10.195 -39.981 1.00 82.25 72 LEU A CA 1
ATOM 524 C C . LEU A 1 72 ? 36.996 8.940 -39.620 1.00 82.25 72 LEU A C 1
ATOM 526 O O . LEU A 1 72 ? 37.319 8.251 -38.654 1.00 82.25 72 LEU A O 1
ATOM 530 N N . LEU A 1 73 ? 35.946 8.648 -40.395 1.00 80.38 73 LEU A N 1
ATOM 531 C CA . LEU A 1 73 ? 35.128 7.446 -40.282 1.00 80.38 73 LEU A CA 1
ATOM 532 C C . LEU A 1 73 ? 35.388 6.533 -41.491 1.00 80.38 73 LEU A C 1
ATOM 534 O O . LEU A 1 73 ? 34.763 6.669 -42.542 1.00 80.38 73 LEU A O 1
ATOM 538 N N . ILE A 1 74 ? 36.321 5.595 -41.333 1.00 82.88 74 ILE A N 1
ATOM 539 C CA . ILE A 1 74 ? 36.673 4.620 -42.371 1.00 82.88 74 ILE A CA 1
ATOM 540 C C . ILE A 1 74 ? 35.658 3.477 -42.337 1.00 82.88 74 ILE A C 1
ATOM 542 O O . ILE A 1 74 ? 35.505 2.798 -41.320 1.00 82.88 74 ILE A O 1
ATOM 546 N N . ILE A 1 75 ? 34.970 3.248 -43.457 1.00 84.12 75 ILE A N 1
ATOM 547 C CA . ILE A 1 75 ? 34.039 2.124 -43.599 1.00 84.12 75 ILE A CA 1
ATOM 548 C C . ILE A 1 75 ? 34.860 0.837 -43.711 1.00 84.12 75 ILE A C 1
ATOM 550 O O . ILE A 1 75 ? 35.365 0.487 -44.776 1.00 84.12 75 ILE A O 1
ATOM 554 N N . HIS A 1 76 ? 35.008 0.153 -42.579 1.00 86.12 76 HIS A N 1
ATOM 555 C CA . HIS A 1 76 ? 35.631 -1.163 -42.473 1.00 86.12 76 HIS A CA 1
ATOM 556 C C . HIS A 1 76 ? 34.605 -2.234 -42.074 1.00 86.12 76 HIS A C 1
ATOM 558 O O . HIS A 1 76 ? 33.458 -1.918 -41.750 1.00 86.12 76 HIS A O 1
ATOM 564 N N . ASP A 1 77 ? 35.029 -3.495 -42.043 1.00 86.25 77 ASP A N 1
ATOM 565 C CA . ASP A 1 77 ? 34.211 -4.646 -41.646 1.00 86.25 77 ASP A CA 1
ATOM 566 C C . ASP A 1 77 ? 33.626 -4.514 -40.222 1.00 86.25 77 ASP A C 1
ATOM 568 O O . ASP A 1 77 ? 32.532 -4.974 -39.921 1.00 86.25 77 ASP A O 1
ATOM 572 N N . GLU A 1 78 ? 34.273 -3.763 -39.334 1.00 87.75 78 GLU A N 1
ATOM 573 C CA . GLU A 1 78 ? 33.724 -3.502 -37.998 1.00 87.75 78 GLU A CA 1
ATOM 574 C C . GLU A 1 78 ? 32.570 -2.480 -38.007 1.00 87.75 78 GLU A C 1
ATOM 576 O O . GLU A 1 78 ? 31.720 -2.489 -37.116 1.00 87.75 78 GLU A O 1
ATOM 581 N N . THR A 1 79 ? 32.460 -1.626 -39.032 1.00 88.19 79 THR A N 1
ATOM 582 C CA . THR A 1 79 ? 31.378 -0.626 -39.103 1.00 88.19 79 THR A CA 1
ATOM 583 C C . THR A 1 79 ? 30.009 -1.263 -39.345 1.00 88.19 79 THR A C 1
ATOM 585 O O . THR A 1 79 ? 29.012 -0.786 -38.799 1.00 88.19 79 THR A O 1
ATOM 588 N N . ILE A 1 80 ? 29.942 -2.394 -40.063 1.00 89.00 80 ILE A N 1
ATOM 589 C CA . ILE A 1 80 ? 28.698 -3.165 -40.207 1.00 89.00 80 ILE A CA 1
ATOM 590 C C . ILE A 1 80 ? 28.299 -3.833 -38.882 1.00 89.00 80 ILE A C 1
ATOM 592 O O . ILE A 1 80 ? 27.109 -3.883 -38.550 1.00 89.00 80 ILE A O 1
ATOM 596 N N . LEU A 1 81 ? 29.273 -4.249 -38.064 1.00 92.19 81 LEU A N 1
ATOM 597 C CA . LEU A 1 81 ? 29.025 -4.746 -36.709 1.00 92.19 81 LEU A CA 1
ATOM 598 C C . LEU A 1 81 ? 28.487 -3.631 -35.802 1.00 92.19 81 LEU A C 1
ATOM 600 O O . LEU A 1 81 ? 27.505 -3.839 -35.093 1.00 92.19 81 LEU A O 1
ATOM 604 N N . VAL A 1 82 ? 29.052 -2.423 -35.871 1.00 92.31 82 VAL A N 1
ATOM 605 C CA . VAL A 1 82 ? 28.563 -1.268 -35.098 1.00 92.31 82 VAL A CA 1
ATOM 606 C C . VAL A 1 82 ? 27.128 -0.902 -35.486 1.00 92.31 82 VAL A C 1
ATOM 608 O O . VAL A 1 82 ? 26.288 -0.712 -34.607 1.00 92.31 82 VAL A O 1
ATOM 611 N N . VAL A 1 83 ? 26.806 -0.845 -36.782 1.00 92.50 83 VAL A N 1
ATOM 612 C CA . VAL A 1 83 ? 25.450 -0.506 -37.254 1.00 92.50 83 VAL A CA 1
ATOM 613 C C . VAL A 1 83 ? 24.424 -1.559 -36.827 1.00 92.50 83 VAL A C 1
ATOM 615 O O . VAL A 1 83 ? 23.333 -1.213 -36.359 1.00 92.50 83 VAL A O 1
ATOM 618 N N . THR A 1 84 ? 24.759 -2.845 -36.949 1.00 93.25 84 THR A N 1
ATOM 619 C CA . THR A 1 84 ? 23.861 -3.938 -36.544 1.00 93.25 84 THR A CA 1
ATOM 620 C C . THR A 1 84 ? 23.680 -3.993 -35.028 1.00 93.25 84 THR A C 1
ATOM 622 O O . THR A 1 84 ? 22.545 -4.112 -34.563 1.00 93.25 84 THR A O 1
ATOM 625 N N . PHE A 1 85 ? 24.747 -3.800 -34.246 1.00 94.94 85 PHE A N 1
ATOM 626 C CA . PHE A 1 85 ? 24.679 -3.717 -32.787 1.00 94.94 85 PHE A CA 1
ATOM 627 C C . PHE A 1 85 ? 23.878 -2.503 -32.301 1.00 94.94 85 PHE A C 1
ATOM 629 O O . PHE A 1 85 ? 23.051 -2.636 -31.397 1.00 94.94 85 PHE A O 1
ATOM 636 N N . ALA A 1 86 ? 24.065 -1.331 -32.913 1.00 95.06 86 ALA A N 1
ATOM 637 C CA . ALA A 1 86 ? 23.305 -0.129 -32.578 1.00 95.06 86 ALA A CA 1
ATOM 638 C C . ALA A 1 86 ? 21.811 -0.309 -32.886 1.00 95.06 86 ALA A C 1
ATOM 640 O O . ALA A 1 86 ? 20.961 0.031 -32.062 1.00 95.06 86 ALA A O 1
ATOM 641 N N . THR A 1 87 ? 21.486 -0.911 -34.034 1.00 93.31 87 THR A N 1
ATOM 642 C CA . THR A 1 87 ? 20.099 -1.217 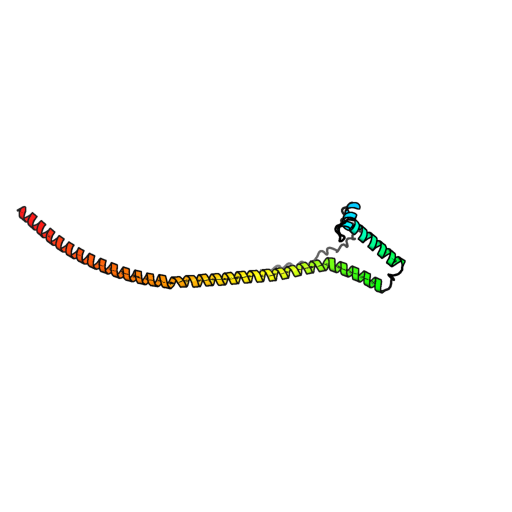-34.416 1.00 93.31 87 THR A CA 1
ATOM 643 C C . THR A 1 87 ? 19.472 -2.223 -33.452 1.00 93.31 87 THR A C 1
ATOM 645 O O . THR A 1 87 ? 18.368 -1.999 -32.960 1.00 93.31 87 THR A O 1
ATOM 648 N N . PHE A 1 88 ? 20.184 -3.303 -33.124 1.00 95.19 88 PHE A N 1
ATOM 649 C CA . PHE A 1 88 ? 19.729 -4.287 -32.144 1.00 95.19 88 PHE A CA 1
ATOM 650 C C . PHE A 1 88 ? 19.502 -3.650 -30.768 1.00 95.19 88 PHE A C 1
ATOM 652 O O . PHE A 1 88 ? 18.437 -3.821 -30.180 1.00 95.19 88 PHE A O 1
ATOM 659 N N . SER A 1 89 ? 20.448 -2.842 -30.292 1.00 94.88 89 SER A N 1
ATOM 660 C CA . SER A 1 89 ? 20.344 -2.136 -29.011 1.00 94.88 89 SER A CA 1
ATOM 661 C C . SER A 1 89 ? 19.154 -1.176 -28.977 1.00 94.88 89 SER A C 1
ATOM 663 O O . SER A 1 89 ? 18.440 -1.121 -27.979 1.00 94.88 89 SER A O 1
ATOM 665 N N . ALA A 1 90 ? 18.874 -0.468 -30.076 1.00 94.44 90 ALA A N 1
ATOM 666 C CA . ALA A 1 90 ? 17.699 0.394 -30.187 1.00 94.44 90 ALA A CA 1
ATOM 667 C C . ALA A 1 90 ? 16.382 -0.401 -30.130 1.00 94.44 90 ALA A C 1
ATOM 669 O O . ALA A 1 90 ? 15.421 0.036 -29.493 1.00 94.44 90 ALA A O 1
ATOM 670 N N . LEU A 1 91 ? 16.329 -1.587 -30.747 1.00 93.94 91 LEU A N 1
ATOM 671 C CA . LEU A 1 91 ? 15.167 -2.477 -30.657 1.00 93.94 91 LEU A CA 1
ATOM 672 C C . LEU A 1 91 ? 14.991 -3.032 -29.238 1.00 93.94 91 LEU A C 1
ATOM 674 O O . LEU A 1 91 ? 13.873 -3.035 -28.723 1.00 93.94 91 LEU A O 1
ATOM 678 N N . VAL A 1 92 ? 16.077 -3.434 -28.575 1.00 93.62 92 VAL A N 1
ATOM 679 C CA . VAL A 1 92 ? 16.058 -3.872 -27.169 1.00 93.62 92 VAL A CA 1
ATOM 680 C C . VAL A 1 92 ? 15.570 -2.741 -26.265 1.00 93.62 92 VAL A C 1
ATOM 682 O O . VAL A 1 92 ? 14.666 -2.950 -25.461 1.00 93.62 92 VAL A O 1
ATOM 685 N N . ALA A 1 93 ? 16.076 -1.522 -26.441 1.00 93.69 93 ALA A N 1
ATOM 686 C CA . ALA A 1 93 ? 15.610 -0.364 -25.686 1.00 93.69 93 ALA A CA 1
ATOM 687 C C . ALA A 1 93 ? 14.116 -0.079 -25.919 1.00 93.69 93 ALA A C 1
ATOM 689 O O . ALA A 1 93 ? 13.408 0.300 -24.993 1.00 93.69 93 ALA A O 1
ATOM 690 N N . LYS A 1 94 ? 13.603 -0.293 -27.135 1.00 92.88 94 LYS A N 1
ATOM 691 C CA . LYS A 1 94 ? 12.189 -0.051 -27.447 1.00 92.88 94 LYS A CA 1
ATOM 692 C C . LYS A 1 94 ? 11.252 -1.124 -26.887 1.00 92.88 94 LYS A C 1
ATOM 694 O O . LYS A 1 94 ? 10.149 -0.785 -26.470 1.00 92.88 94 LYS A O 1
ATOM 699 N N . PHE A 1 95 ? 11.652 -2.395 -26.922 1.00 91.69 95 PHE A N 1
ATOM 700 C CA . PHE A 1 95 ? 10.766 -3.515 -26.587 1.00 91.69 95 PHE A CA 1
ATOM 701 C C . PHE A 1 95 ? 11.054 -4.142 -25.226 1.00 91.69 95 PHE A C 1
ATOM 703 O O . PHE A 1 95 ? 10.121 -4.460 -24.502 1.00 91.69 95 PHE A O 1
ATOM 710 N N . VAL A 1 96 ? 12.321 -4.311 -24.857 1.00 92.50 96 VAL A N 1
ATOM 711 C CA . VAL A 1 96 ? 12.713 -4.991 -23.614 1.00 92.50 96 VAL A CA 1
ATOM 712 C C . VAL A 1 96 ? 12.697 -4.033 -22.429 1.00 92.50 96 VAL A C 1
ATOM 714 O O . VAL A 1 96 ? 12.267 -4.429 -21.351 1.00 92.50 96 VAL A O 1
ATOM 717 N N . ALA A 1 97 ? 13.104 -2.773 -22.616 1.00 92.19 97 ALA A N 1
ATOM 718 C CA . ALA A 1 97 ? 13.101 -1.797 -21.527 1.00 92.19 97 ALA A CA 1
ATOM 719 C C . ALA A 1 97 ? 11.716 -1.613 -20.874 1.00 92.19 97 ALA A C 1
ATOM 721 O O . ALA A 1 97 ? 11.646 -1.776 -19.658 1.00 92.19 97 ALA A O 1
ATOM 722 N N . PRO A 1 98 ? 10.610 -1.360 -21.611 1.00 93.94 98 PRO A N 1
ATOM 723 C CA . PRO A 1 98 ? 9.304 -1.202 -20.967 1.00 93.94 98 PRO A CA 1
ATOM 724 C C . PRO A 1 98 ? 8.825 -2.483 -20.273 1.00 93.94 98 PRO A C 1
ATOM 726 O O . PRO A 1 98 ? 8.258 -2.400 -19.189 1.00 93.94 98 PRO A O 1
ATOM 729 N N . LEU A 1 99 ? 9.107 -3.663 -20.844 1.00 93.56 99 LEU A N 1
ATOM 730 C CA . LEU A 1 99 ? 8.761 -4.949 -20.227 1.00 93.56 99 LEU A CA 1
ATOM 731 C C . LEU A 1 99 ? 9.498 -5.160 -18.900 1.00 93.56 99 LEU A C 1
ATOM 733 O O . LEU A 1 99 ? 8.910 -5.623 -17.924 1.00 93.56 99 LEU A O 1
ATOM 737 N N . TYR A 1 100 ? 10.786 -4.817 -18.858 1.00 94.88 100 TYR A N 1
ATOM 738 C CA . TYR A 1 100 ? 11.572 -4.910 -17.635 1.00 94.88 100 TYR A CA 1
ATOM 739 C C . TYR A 1 100 ? 11.124 -3.883 -16.594 1.00 94.88 100 TYR A C 1
ATOM 741 O O . TYR A 1 100 ? 11.032 -4.222 -15.418 1.00 94.88 100 TYR A O 1
ATOM 749 N N . THR A 1 101 ? 10.809 -2.653 -17.009 1.00 95.44 101 THR A N 1
ATOM 750 C CA . THR A 1 101 ? 10.286 -1.617 -16.111 1.00 95.44 101 THR A CA 1
ATOM 751 C C . THR A 1 101 ? 8.966 -2.045 -15.476 1.00 95.44 101 THR A C 1
ATOM 753 O O . THR A 1 101 ? 8.853 -1.989 -14.259 1.00 95.44 101 THR A O 1
ATOM 756 N N . GLU A 1 102 ? 8.008 -2.557 -16.253 1.00 95.38 102 GLU A N 1
ATOM 757 C CA . GLU A 1 102 ? 6.723 -3.025 -15.716 1.00 95.38 102 GLU A CA 1
ATOM 758 C C . GLU A 1 102 ? 6.901 -4.190 -14.730 1.00 95.38 102 GLU A C 1
ATOM 760 O O . GLU A 1 102 ? 6.284 -4.212 -13.662 1.00 95.38 102 GLU A O 1
ATOM 765 N N . TRP A 1 103 ? 7.786 -5.139 -15.048 1.00 95.81 103 TRP A N 1
ATOM 766 C CA . TRP A 1 103 ? 8.111 -6.239 -14.142 1.00 95.81 103 TRP A CA 1
ATOM 767 C C . TRP A 1 103 ? 8.770 -5.746 -12.845 1.00 95.81 103 TRP A C 1
ATOM 769 O O . TRP A 1 103 ? 8.380 -6.169 -11.754 1.00 95.81 103 TRP A O 1
ATOM 779 N N . ALA A 1 104 ? 9.733 -4.829 -12.954 1.00 96.69 104 ALA A N 1
ATOM 780 C CA . ALA A 1 104 ? 10.424 -4.249 -11.808 1.00 96.69 104 ALA A CA 1
ATOM 781 C C . ALA A 1 104 ? 9.462 -3.453 -10.913 1.00 96.69 104 ALA A C 1
ATOM 783 O O . ALA A 1 104 ? 9.461 -3.645 -9.697 1.00 96.69 104 ALA A O 1
ATOM 784 N N . ASP A 1 105 ? 8.599 -2.625 -11.502 1.00 97.25 105 ASP A N 1
ATOM 785 C CA . ASP A 1 105 ? 7.576 -1.865 -10.779 1.00 97.25 105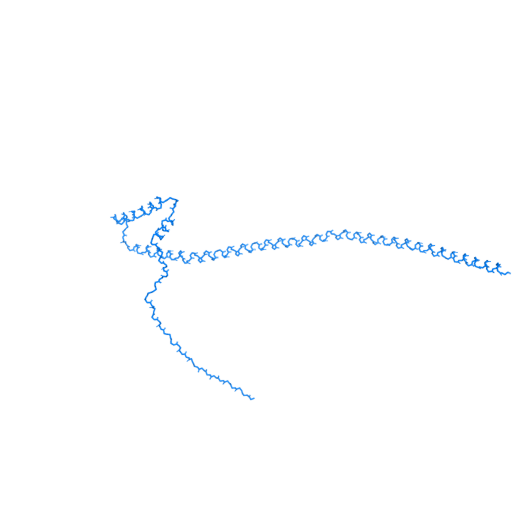 ASP A CA 1
ATOM 786 C C . ASP A 1 105 ? 6.573 -2.797 -10.082 1.00 97.25 105 ASP A C 1
ATOM 788 O O . ASP A 1 105 ? 6.173 -2.543 -8.942 1.00 97.25 105 ASP A O 1
ATOM 792 N N . GLY A 1 106 ? 6.209 -3.914 -10.721 1.00 97.44 106 GLY A N 1
ATOM 793 C CA . GLY A 1 106 ? 5.359 -4.950 -10.135 1.00 97.44 106 GLY A CA 1
ATOM 794 C C . GLY A 1 106 ? 5.971 -5.594 -8.888 1.00 97.44 106 GLY A C 1
ATOM 795 O O . GLY A 1 106 ? 5.295 -5.717 -7.862 1.00 97.44 106 GLY A O 1
ATOM 796 N N . GLU A 1 107 ? 7.253 -5.960 -8.937 1.00 97.12 107 GLU A N 1
ATOM 797 C CA . GLU A 1 107 ? 7.934 -6.564 -7.785 1.00 97.12 107 GLU A CA 1
ATOM 798 C C . GLU A 1 107 ? 8.157 -5.541 -6.661 1.00 97.12 107 GLU A C 1
ATOM 800 O O . GLU A 1 107 ? 7.901 -5.843 -5.494 1.00 97.12 107 GLU A O 1
ATOM 805 N N . ILE A 1 108 ? 8.531 -4.300 -6.996 1.00 97.31 108 ILE A N 1
ATOM 806 C CA . ILE A 1 108 ? 8.644 -3.202 -6.024 1.00 97.31 108 ILE A CA 1
ATOM 807 C C . ILE A 1 108 ? 7.303 -2.977 -5.321 1.00 97.31 108 ILE A C 1
ATOM 809 O O . ILE A 1 108 ? 7.254 -2.857 -4.093 1.00 97.31 108 ILE A O 1
ATOM 813 N N . LYS A 1 109 ? 6.199 -2.944 -6.072 1.00 98.00 109 LYS A N 1
ATOM 814 C CA . LYS A 1 109 ? 4.858 -2.770 -5.510 1.00 98.00 109 LYS A CA 1
ATOM 815 C C . LYS A 1 109 ? 4.492 -3.912 -4.568 1.00 98.00 109 LYS A C 1
ATOM 817 O O . LYS A 1 109 ? 4.081 -3.652 -3.444 1.00 98.00 109 LYS A O 1
ATOM 822 N N . LYS A 1 110 ? 4.711 -5.161 -4.977 1.00 97.88 110 LYS A N 1
ATOM 823 C CA . LYS A 1 110 ? 4.450 -6.342 -4.146 1.00 97.88 110 LYS A CA 1
ATOM 824 C C . LYS A 1 110 ? 5.227 -6.308 -2.828 1.00 97.88 110 LYS A C 1
ATOM 826 O O . LYS A 1 110 ? 4.658 -6.604 -1.779 1.00 97.88 110 LYS A O 1
ATOM 831 N N . VAL A 1 111 ? 6.508 -5.939 -2.864 1.00 97.94 111 VAL A N 1
ATOM 832 C CA . VAL A 1 111 ? 7.337 -5.819 -1.654 1.00 97.94 111 VAL A CA 1
ATOM 833 C C . VAL A 1 111 ? 6.816 -4.707 -0.741 1.00 97.94 111 VAL A C 1
ATOM 835 O O . VAL A 1 111 ? 6.703 -4.913 0.468 1.00 97.94 111 VAL A O 1
ATOM 838 N N . ASN A 1 112 ? 6.458 -3.552 -1.304 1.00 97.69 112 ASN A N 1
ATOM 839 C CA . ASN A 1 112 ? 5.896 -2.439 -0.539 1.00 97.69 112 ASN A CA 1
ATOM 840 C C . ASN A 1 112 ? 4.540 -2.786 0.088 1.00 97.69 112 ASN A C 1
ATOM 842 O O . ASN A 1 112 ? 4.334 -2.517 1.273 1.00 97.69 112 ASN A O 1
ATOM 846 N N . ASP A 1 113 ? 3.648 -3.417 -0.673 1.00 98.00 113 ASP A N 1
ATOM 847 C CA . ASP A 1 113 ? 2.323 -3.829 -0.209 1.00 98.00 113 ASP A CA 1
ATOM 848 C C . ASP A 1 113 ? 2.447 -4.845 0.934 1.00 98.00 113 ASP A C 1
ATOM 850 O O . ASP A 1 113 ? 1.848 -4.652 1.992 1.00 98.00 113 ASP A O 1
ATOM 854 N N . LEU A 1 114 ? 3.315 -5.855 0.788 1.00 97.69 114 LEU A N 1
ATOM 855 C CA . LEU A 1 114 ? 3.591 -6.839 1.839 1.00 97.69 114 LEU A CA 1
ATOM 856 C C . LEU A 1 114 ? 4.149 -6.185 3.110 1.00 97.69 114 LEU A C 1
ATOM 858 O O . LEU A 1 114 ? 3.747 -6.526 4.226 1.00 97.69 114 LEU A O 1
ATOM 862 N N . LEU A 1 115 ? 5.083 -5.243 2.964 1.00 98.00 115 LEU A N 1
ATOM 863 C CA . LEU A 1 115 ? 5.680 -4.553 4.104 1.00 98.00 115 LEU A CA 1
ATOM 864 C C . LEU A 1 115 ? 4.652 -3.674 4.829 1.00 98.00 115 LEU A C 1
ATOM 866 O O . LEU A 1 115 ? 4.634 -3.637 6.062 1.00 98.00 115 LEU A O 1
ATOM 870 N N . ASN A 1 116 ? 3.789 -2.985 4.085 1.00 97.56 116 ASN A N 1
ATOM 871 C CA . ASN A 1 116 ? 2.743 -2.141 4.649 1.00 97.56 116 ASN A CA 1
ATOM 872 C C . ASN A 1 116 ? 1.641 -2.976 5.323 1.00 97.56 116 ASN A C 1
ATOM 874 O O . ASN A 1 116 ? 1.220 -2.662 6.437 1.00 97.56 116 ASN A O 1
ATOM 878 N N . GLU A 1 117 ? 1.227 -4.082 4.704 1.00 97.75 117 GLU A N 1
ATOM 879 C CA . GLU A 1 117 ? 0.276 -5.033 5.285 1.00 97.75 117 GLU A CA 1
ATOM 880 C C . GLU A 1 117 ? 0.819 -5.635 6.585 1.00 97.75 117 GLU A C 1
ATOM 882 O O . GLU A 1 117 ? 0.126 -5.639 7.602 1.00 97.75 117 GLU A O 1
ATOM 887 N N . SER A 1 118 ? 2.082 -6.069 6.594 1.00 97.50 118 SER A N 1
ATOM 888 C CA . SER A 1 118 ? 2.742 -6.613 7.785 1.00 97.50 118 SER A CA 1
ATOM 889 C C . SER A 1 118 ? 2.790 -5.597 8.932 1.00 97.50 118 SER A C 1
ATOM 891 O O . SER A 1 118 ? 2.453 -5.929 10.072 1.00 97.50 118 SER A O 1
ATOM 893 N N . ARG A 1 119 ? 3.116 -4.329 8.638 1.00 97.25 119 ARG A N 1
ATOM 894 C CA . ARG A 1 119 ? 3.080 -3.244 9.633 1.00 97.25 119 ARG A CA 1
ATOM 895 C C . ARG A 1 119 ? 1.677 -3.045 10.196 1.00 97.25 119 ARG A C 1
ATOM 897 O O . ARG A 1 119 ? 1.518 -3.006 11.415 1.00 97.25 119 ARG A O 1
ATOM 904 N N . ASN A 1 120 ? 0.665 -2.967 9.337 1.00 97.56 120 ASN A N 1
ATOM 905 C CA . ASN A 1 120 ? -0.723 -2.792 9.764 1.00 97.56 120 ASN A CA 1
ATOM 906 C C . ASN A 1 120 ? -1.210 -3.972 10.610 1.00 97.56 120 ASN A C 1
ATOM 908 O O . ASN A 1 120 ? -1.814 -3.767 11.663 1.00 97.56 120 ASN A O 1
ATOM 912 N N . LYS A 1 121 ? -0.884 -5.203 10.206 1.00 97.50 121 LYS A N 1
ATOM 913 C CA . LYS A 1 121 ? -1.216 -6.422 10.946 1.00 97.50 121 LYS A CA 1
ATOM 914 C C . LYS A 1 121 ? -0.538 -6.459 12.314 1.00 97.50 121 LYS A C 1
ATOM 916 O O . LYS A 1 121 ? -1.188 -6.800 13.297 1.00 97.50 121 LYS A O 1
ATOM 921 N N . HIS A 1 122 ? 0.730 -6.058 12.401 1.00 97.81 122 HIS A N 1
ATOM 922 C CA . HIS A 1 122 ? 1.439 -5.963 13.676 1.00 97.81 122 HIS A CA 1
ATOM 923 C C . HIS A 1 122 ? 0.815 -4.901 14.592 1.00 97.81 122 HIS A C 1
ATOM 925 O O . HIS A 1 122 ? 0.587 -5.160 15.771 1.00 97.81 122 HIS A O 1
ATOM 931 N N . VAL A 1 123 ? 0.486 -3.719 14.062 1.00 97.62 123 VAL A N 1
ATOM 932 C CA . VAL A 1 123 ? -0.190 -2.663 14.834 1.00 97.62 123 VAL A CA 1
ATOM 933 C C . VAL A 1 123 ? -1.565 -3.126 15.319 1.00 97.62 123 VAL A C 1
ATOM 935 O O . VAL A 1 123 ? -1.898 -2.879 16.475 1.00 97.62 123 VAL A O 1
ATOM 938 N N . SER A 1 124 ? -2.343 -3.821 14.483 1.00 97.19 124 SER A N 1
ATOM 939 C CA . SER A 1 124 ? -3.632 -4.399 14.886 1.00 97.19 124 SER A CA 1
ATOM 940 C C . SER A 1 124 ? -3.458 -5.422 16.005 1.00 97.19 124 SER A C 1
ATOM 942 O O . SER A 1 124 ? -4.081 -5.283 17.046 1.00 97.19 124 SER A O 1
ATOM 944 N N . ALA A 1 125 ? -2.538 -6.378 15.852 1.00 97.44 125 ALA A N 1
ATOM 945 C CA . ALA A 1 125 ? -2.297 -7.405 16.865 1.00 97.44 125 ALA A CA 1
ATOM 946 C C . ALA A 1 125 ? -1.843 -6.814 18.213 1.00 97.44 125 ALA A C 1
ATOM 948 O O . ALA A 1 125 ? -2.228 -7.302 19.277 1.00 97.44 125 ALA A O 1
ATOM 949 N N . VAL A 1 126 ? -1.038 -5.746 18.185 1.00 97.75 126 VAL A N 1
ATOM 950 C CA . VAL A 1 126 ? -0.646 -5.020 19.401 1.00 97.75 126 VAL A CA 1
ATOM 951 C C . VAL A 1 126 ? -1.846 -4.308 20.027 1.00 97.75 126 VAL A C 1
ATOM 953 O O . VAL A 1 126 ? -2.000 -4.375 21.244 1.00 97.75 126 VAL A O 1
ATOM 956 N N . LYS A 1 127 ? -2.717 -3.673 19.232 1.00 97.19 127 LYS A N 1
ATOM 957 C CA . LYS A 1 127 ? -3.958 -3.056 19.732 1.00 97.19 127 LYS A CA 1
ATOM 958 C C . LYS A 1 127 ? -4.889 -4.088 20.365 1.00 97.19 127 LYS A C 1
ATOM 960 O O . LYS A 1 127 ? -5.274 -3.905 21.512 1.00 97.19 127 LYS A O 1
ATOM 965 N N . ASP A 1 128 ? -5.130 -5.212 19.695 1.00 97.12 128 ASP A N 1
ATOM 966 C CA . ASP A 1 128 ? -5.974 -6.298 20.212 1.00 97.12 128 ASP A CA 1
ATOM 967 C C . ASP A 1 128 ? -5.442 -6.826 21.556 1.00 97.12 128 ASP A C 1
ATOM 969 O O . ASP A 1 128 ? -6.196 -7.124 22.490 1.00 97.12 128 ASP A O 1
ATOM 973 N N . ARG A 1 129 ? -4.109 -6.903 21.693 1.00 94.69 129 ARG A N 1
ATOM 974 C CA . ARG A 1 129 ? -3.463 -7.290 22.949 1.00 94.69 129 ARG A CA 1
ATOM 975 C C . ARG A 1 129 ? -3.600 -6.220 24.032 1.00 94.69 129 ARG A C 1
ATOM 977 O O . ARG A 1 129 ? -3.792 -6.587 25.190 1.00 94.69 129 ARG A O 1
ATOM 984 N N . ILE A 1 130 ? -3.495 -4.938 23.684 1.00 95.94 130 ILE A N 1
ATOM 985 C CA . ILE A 1 130 ? -3.721 -3.824 24.615 1.00 95.94 130 ILE A CA 1
ATOM 986 C C . ILE A 1 130 ? -5.159 -3.858 25.126 1.00 95.94 130 ILE A C 1
ATOM 988 O O . ILE A 1 130 ? -5.351 -3.795 26.336 1.00 95.94 130 ILE A O 1
ATOM 992 N N . ASP A 1 131 ? -6.144 -4.041 24.250 1.00 95.31 131 ASP A N 1
ATOM 993 C CA . ASP A 1 131 ? -7.557 -4.097 24.630 1.00 95.31 131 ASP A CA 1
ATOM 994 C C . ASP A 1 131 ? -7.834 -5.289 25.554 1.00 95.31 131 ASP A C 1
ATOM 996 O O . ASP A 1 131 ? -8.453 -5.135 26.610 1.00 95.31 131 ASP A O 1
ATOM 1000 N N . SER A 1 132 ? -7.272 -6.458 25.230 1.00 92.75 132 SER A N 1
ATOM 1001 C CA . SER A 1 132 ? -7.366 -7.655 26.077 1.00 92.75 132 SER A CA 1
ATOM 1002 C C . SER A 1 132 ? -6.757 -7.434 27.467 1.00 92.75 132 SER A C 1
ATOM 1004 O O . SER A 1 132 ? -7.329 -7.845 28.472 1.00 92.75 132 SER A O 1
ATOM 1006 N N . VAL A 1 133 ? -5.599 -6.768 27.557 1.00 92.38 133 VAL A N 1
ATOM 1007 C CA . VAL A 1 133 ? -4.961 -6.456 28.850 1.00 92.38 133 VAL A CA 1
ATOM 1008 C C . VAL A 1 133 ? -5.700 -5.332 29.584 1.00 92.38 133 VAL A C 1
ATOM 1010 O O . VAL A 1 133 ? -5.773 -5.355 30.811 1.00 92.38 133 VAL A O 1
ATOM 1013 N N . SER A 1 134 ? -6.294 -4.377 28.867 1.00 92.56 134 SER A N 1
ATOM 1014 C CA . SER A 1 134 ? -7.093 -3.300 29.453 1.00 92.56 134 SER A CA 1
ATOM 1015 C C . SER A 1 134 ? -8.325 -3.848 30.168 1.00 92.56 134 SER A C 1
ATOM 1017 O O . SER A 1 134 ? -8.616 -3.414 31.276 1.00 92.56 134 SER A O 1
ATOM 1019 N N . GLN A 1 135 ? -8.998 -4.854 29.603 1.00 87.44 135 GLN A N 1
ATOM 1020 C CA . GLN A 1 135 ? -10.123 -5.524 30.268 1.00 87.44 135 GLN A CA 1
ATOM 1021 C C . GLN A 1 135 ? -9.713 -6.178 31.596 1.00 87.44 135 GLN A C 1
ATOM 1023 O O . GLN A 1 135 ? -10.476 -6.169 32.560 1.00 87.44 135 GLN A O 1
ATOM 1028 N N . LEU A 1 136 ? -8.484 -6.698 31.689 1.00 87.31 136 LEU A N 1
ATOM 1029 C CA . LEU A 1 136 ? -7.970 -7.297 32.925 1.00 87.31 136 LEU A CA 1
ATOM 1030 C C . LEU A 1 136 ? -7.716 -6.262 34.033 1.00 87.31 136 LEU A C 1
ATOM 1032 O O . LEU A 1 136 ? -7.697 -6.626 35.209 1.00 87.31 136 LEU A O 1
ATOM 1036 N N . LYS A 1 137 ? -7.552 -4.977 33.691 1.00 88.31 137 LYS A N 1
ATOM 1037 C CA . LYS A 1 137 ? -7.357 -3.896 34.668 1.00 88.31 137 LYS A CA 1
ATOM 1038 C C . LYS A 1 137 ? -8.590 -3.695 35.554 1.00 88.31 137 LYS A C 1
ATOM 1040 O O . LYS A 1 137 ? -8.444 -3.451 36.752 1.00 88.31 137 LYS A O 1
ATOM 1045 N N . ASP A 1 138 ? -9.785 -3.833 34.987 1.00 88.06 138 ASP A N 1
ATOM 1046 C CA . ASP A 1 138 ? -11.036 -3.523 35.687 1.00 88.06 138 ASP A CA 1
ATOM 1047 C C . ASP A 1 138 ? -11.498 -4.657 36.617 1.00 88.06 138 ASP A C 1
ATOM 1049 O O . ASP A 1 138 ? -12.210 -4.411 37.592 1.00 88.06 138 ASP A O 1
ATOM 1053 N N . VAL A 1 139 ? -11.003 -5.885 36.413 1.00 89.88 139 VAL A N 1
ATOM 1054 C CA . VAL A 1 139 ? -11.384 -7.077 37.195 1.00 89.88 139 VAL A CA 1
ATOM 1055 C C . VAL A 1 139 ? -11.149 -6.887 38.697 1.00 89.88 139 VAL A C 1
ATOM 1057 O O . VAL A 1 139 ? -11.968 -7.307 39.519 1.00 89.88 139 VAL A O 1
ATOM 1060 N N . VAL A 1 140 ? -10.062 -6.215 39.088 1.00 89.00 140 VAL A N 1
ATOM 1061 C CA . VAL A 1 140 ? -9.752 -5.970 40.507 1.00 89.00 140 VAL A CA 1
ATOM 1062 C C . VAL A 1 140 ? -10.768 -5.017 41.143 1.00 89.00 140 VAL A C 1
ATOM 1064 O O . VAL A 1 140 ? -11.184 -5.234 42.283 1.00 89.00 140 VAL A O 1
ATOM 1067 N N . ALA A 1 141 ? -11.187 -3.973 40.424 1.00 91.06 141 ALA A N 1
ATOM 1068 C CA . ALA A 1 141 ? -12.179 -3.021 40.915 1.00 91.06 141 ALA A CA 1
ATOM 1069 C C . ALA A 1 141 ? -13.566 -3.673 41.013 1.00 91.06 141 ALA A C 1
ATOM 1071 O O . ALA A 1 141 ? -14.203 -3.583 42.063 1.00 91.06 141 ALA A O 1
ATOM 1072 N N . THR A 1 142 ? -13.986 -4.406 39.978 1.00 90.75 142 THR A N 1
ATOM 1073 C CA . THR A 1 142 ? -15.265 -5.131 39.967 1.00 90.75 142 THR A CA 1
ATOM 1074 C C . THR A 1 142 ? -15.332 -6.175 41.078 1.00 90.75 142 THR A C 1
ATOM 1076 O O . THR A 1 142 ? -16.352 -6.295 41.748 1.00 90.75 142 THR A O 1
ATOM 1079 N N . THR A 1 143 ? -14.233 -6.884 41.357 1.00 92.19 143 THR A N 1
ATOM 1080 C CA . THR A 1 143 ? -14.195 -7.867 42.454 1.00 92.19 143 THR A CA 1
ATOM 1081 C C . THR A 1 143 ? -14.364 -7.191 43.816 1.00 92.19 143 THR A C 1
ATOM 1083 O O . THR A 1 143 ? -15.130 -7.667 44.651 1.00 92.19 143 THR A O 1
ATOM 1086 N N . LYS A 1 144 ? -13.709 -6.044 44.049 1.00 93.56 144 LYS A N 1
ATOM 1087 C CA . LYS A 1 144 ? -13.899 -5.265 45.287 1.00 93.56 144 LYS A CA 1
ATOM 1088 C C . LYS A 1 144 ? -15.335 -4.766 45.434 1.00 93.56 144 LYS A C 1
ATOM 1090 O O . LYS A 1 144 ? -15.884 -4.841 46.528 1.00 93.56 144 LYS A O 1
ATOM 1095 N N . GLN A 1 145 ? -15.939 -4.293 44.345 1.00 94.94 145 GLN A N 1
ATOM 1096 C CA . GLN A 1 145 ? -17.344 -3.886 44.326 1.00 94.94 145 GLN A CA 1
ATOM 1097 C C . GLN A 1 145 ? -18.272 -5.064 44.640 1.00 94.94 145 GLN A C 1
ATOM 1099 O O . GLN A 1 145 ? -19.180 -4.906 45.445 1.00 94.94 145 GLN A O 1
ATOM 1104 N N . LEU A 1 146 ? -18.006 -6.255 44.096 1.00 95.25 146 LEU A N 1
ATOM 1105 C CA . LEU A 1 146 ? -18.794 -7.456 44.381 1.00 95.25 146 LEU A CA 1
ATOM 1106 C C . LEU A 1 146 ? -18.766 -7.822 45.876 1.00 95.25 146 LEU A C 1
ATOM 1108 O O . LEU A 1 146 ? -19.807 -8.118 46.460 1.00 95.25 146 LEU A O 1
ATOM 1112 N N . PHE A 1 147 ? -17.595 -7.741 46.519 1.00 95.44 147 PHE A N 1
ATOM 1113 C CA . PHE A 1 147 ? -17.478 -7.952 47.968 1.00 95.44 147 PHE A CA 1
ATOM 1114 C C . PHE A 1 147 ? -18.154 -6.849 48.791 1.00 95.44 147 PHE A C 1
ATOM 1116 O O . PHE A 1 147 ? -18.761 -7.150 49.818 1.00 95.44 147 PHE A O 1
ATOM 1123 N N . ALA A 1 148 ? -18.075 -5.589 48.354 1.00 96.38 148 ALA A N 1
ATOM 1124 C CA . ALA A 1 148 ? -18.765 -4.481 49.011 1.00 96.38 148 ALA A CA 1
ATOM 1125 C C . ALA A 1 148 ? -20.289 -4.670 48.963 1.00 96.38 148 ALA A C 1
ATOM 1127 O O . ALA A 1 148 ? -20.931 -4.648 50.008 1.00 96.38 148 ALA A O 1
ATOM 1128 N N . VAL A 1 149 ? -20.838 -4.987 47.786 1.00 97.12 149 VAL A N 1
ATOM 1129 C CA . VAL A 1 149 ? -22.269 -5.274 47.598 1.00 97.12 149 VAL A CA 1
ATOM 1130 C C . VAL A 1 149 ? -22.707 -6.466 48.445 1.00 97.12 149 VAL A C 1
ATOM 1132 O O . VAL A 1 149 ? -23.747 -6.404 49.095 1.00 97.12 149 VAL A O 1
ATOM 1135 N N . SER A 1 150 ? -21.912 -7.539 48.502 1.00 95.56 150 SER A N 1
ATOM 1136 C CA . SER A 1 150 ? -22.221 -8.692 49.356 1.00 95.56 150 SER A CA 1
ATOM 1137 C C . SER A 1 150 ? -22.277 -8.317 50.842 1.00 95.56 150 SER A C 1
ATOM 1139 O O . SER A 1 150 ? -23.156 -8.796 51.557 1.00 95.56 150 SER A O 1
ATOM 1141 N N . LYS A 1 151 ? -21.380 -7.439 51.308 1.00 96.38 151 LYS A N 1
ATOM 1142 C CA . LYS A 1 151 ? -21.360 -6.966 52.697 1.00 96.38 151 LYS A CA 1
ATOM 1143 C C . LYS A 1 151 ? -22.536 -6.039 53.011 1.00 96.38 151 LYS A C 1
ATOM 1145 O O . LYS A 1 151 ? -23.168 -6.208 54.049 1.00 96.38 151 LYS A O 1
ATOM 1150 N N . GLU A 1 152 ? -22.833 -5.094 52.123 1.00 96.50 152 GLU A N 1
ATOM 1151 C CA . GLU A 1 152 ? -23.982 -4.188 52.248 1.00 96.50 152 GLU A CA 1
ATOM 1152 C C . GLU A 1 152 ? -25.303 -4.966 52.240 1.00 96.50 152 GLU A C 1
ATOM 1154 O O . GLU A 1 152 ? -26.175 -4.703 53.063 1.00 96.50 152 GLU A O 1
ATOM 1159 N N . THR A 1 153 ? -25.423 -5.987 51.386 1.00 96.75 153 THR A N 1
ATOM 1160 C CA . THR A 1 153 ? -26.608 -6.860 51.335 1.00 96.75 153 THR A CA 1
ATOM 1161 C C . THR A 1 153 ? -26.817 -7.584 52.664 1.00 96.75 153 THR A C 1
ATOM 1163 O O . THR A 1 153 ? -27.912 -7.540 53.215 1.00 96.75 153 THR A O 1
ATOM 1166 N N . ALA A 1 154 ? -25.763 -8.180 53.233 1.00 96.06 154 ALA A N 1
ATOM 1167 C CA . ALA A 1 154 ? -25.856 -8.862 54.524 1.00 96.06 154 ALA A CA 1
ATOM 1168 C C . ALA A 1 154 ? -26.232 -7.908 55.677 1.00 96.06 154 ALA A C 1
ATOM 1170 O O . ALA A 1 154 ? -26.980 -8.289 56.576 1.00 96.06 154 ALA A O 1
ATOM 1171 N N . GLN A 1 155 ? -25.738 -6.664 55.653 1.00 95.50 155 GLN A N 1
ATOM 1172 C CA . GLN A 1 155 ? -26.109 -5.640 56.637 1.00 95.50 155 GLN A CA 1
ATOM 1173 C C . GLN A 1 155 ? -27.582 -5.238 56.508 1.00 95.50 155 GLN A C 1
ATOM 1175 O O . GLN A 1 155 ? -28.307 -5.246 57.501 1.00 95.50 155 GLN A O 1
ATOM 1180 N N . LEU A 1 156 ? -28.045 -4.960 55.288 1.00 96.88 156 LEU A N 1
ATOM 1181 C CA . LEU A 1 156 ? -29.436 -4.588 55.026 1.00 96.88 156 LEU A CA 1
ATOM 1182 C C . LEU A 1 156 ? -30.418 -5.718 55.358 1.00 96.88 156 LEU A C 1
ATOM 1184 O O . LEU A 1 156 ? -31.514 -5.455 55.853 1.00 96.88 156 LEU A O 1
ATOM 1188 N N . GLU A 1 157 ? -30.044 -6.977 55.127 1.00 95.00 157 GLU A N 1
ATOM 1189 C CA . GLU A 1 157 ? -30.856 -8.130 55.525 1.00 95.00 157 GLU A CA 1
ATOM 1190 C C . GLU A 1 157 ? -30.992 -8.238 57.047 1.00 95.00 157 GLU A C 1
ATOM 1192 O O . GLU A 1 157 ? -32.101 -8.451 57.543 1.00 95.00 157 GLU A O 1
ATOM 1197 N N . ALA A 1 158 ? -29.900 -8.033 57.792 1.00 95.38 158 ALA A N 1
ATOM 1198 C CA . ALA A 1 158 ? -29.924 -8.037 59.252 1.00 95.38 158 ALA A CA 1
ATOM 1199 C C . ALA A 1 158 ? -30.798 -6.899 59.811 1.00 95.38 158 ALA A C 1
ATOM 1201 O O . ALA A 1 158 ? -31.684 -7.150 60.629 1.00 95.38 158 ALA A O 1
ATOM 1202 N N . GLU A 1 159 ? -30.626 -5.670 59.316 1.00 95.88 159 GLU A N 1
ATOM 1203 C CA . GLU A 1 159 ? -31.447 -4.517 59.715 1.00 95.88 159 GLU A CA 1
ATOM 1204 C C . GLU A 1 159 ? -32.931 -4.725 59.374 1.00 95.88 159 GLU A C 1
ATOM 1206 O O . GLU A 1 159 ? -33.816 -4.439 60.187 1.00 95.88 159 GLU A O 1
ATOM 1211 N N . SER A 1 160 ? -33.226 -5.284 58.195 1.00 95.19 160 SER A N 1
ATOM 1212 C CA . SER A 1 160 ? -34.592 -5.634 57.797 1.00 95.19 160 SER A CA 1
ATOM 1213 C C . SER A 1 160 ? -35.201 -6.683 58.728 1.00 95.19 160 SER A C 1
ATOM 1215 O O . SER A 1 160 ? -36.382 -6.587 59.073 1.00 95.19 160 SER A O 1
ATOM 1217 N N . PHE A 1 161 ? -34.416 -7.672 59.161 1.00 96.06 161 PHE A N 1
ATOM 1218 C CA . PHE A 1 161 ? -34.871 -8.710 60.081 1.00 96.06 161 PHE A CA 1
ATOM 1219 C C . PHE A 1 161 ? -35.192 -8.141 61.469 1.00 96.06 161 PHE A C 1
ATOM 1221 O O . PHE A 1 161 ? -36.267 -8.412 62.007 1.00 96.06 161 PHE A O 1
ATOM 1228 N N . GLU A 1 162 ? -34.329 -7.279 62.013 1.00 95.81 162 GLU A N 1
ATOM 1229 C CA . GLU A 1 162 ? -34.580 -6.597 63.287 1.00 95.81 162 GLU A CA 1
ATOM 1230 C C . GLU A 1 162 ? -35.833 -5.715 63.238 1.00 95.81 162 GLU A C 1
ATOM 1232 O O . GLU A 1 162 ? -36.667 -5.748 64.148 1.00 95.81 162 GLU A O 1
ATOM 1237 N N . LEU A 1 163 ? -35.991 -4.926 62.171 1.00 96.44 163 LEU A N 1
ATOM 1238 C CA . LEU A 1 163 ? -37.165 -4.073 61.985 1.00 96.44 163 LEU A CA 1
ATOM 1239 C C . LEU A 1 163 ? -38.446 -4.905 61.876 1.00 96.44 163 LEU A C 1
ATOM 1241 O O . LEU A 1 163 ? -39.447 -4.566 62.510 1.00 96.44 163 LEU A O 1
ATOM 1245 N N . LYS A 1 164 ? -38.418 -6.026 61.146 1.00 95.19 164 LYS A N 1
ATOM 1246 C CA . LYS A 1 164 ? -39.550 -6.962 61.072 1.00 95.19 164 LYS A CA 1
ATOM 1247 C C . LYS A 1 164 ? -39.897 -7.546 62.438 1.00 95.19 164 LYS A C 1
ATOM 1249 O O . LYS A 1 164 ? -41.077 -7.600 62.772 1.00 95.19 164 LYS A O 1
ATOM 1254 N N . GLN A 1 165 ? -38.905 -7.928 63.243 1.00 96.06 165 GLN A N 1
ATOM 1255 C CA . GLN A 1 165 ? -39.142 -8.461 64.585 1.00 96.06 165 GLN A CA 1
ATOM 1256 C C . GLN A 1 165 ? -39.771 -7.409 65.513 1.00 96.06 165 GLN A C 1
ATOM 1258 O O . GLN A 1 165 ? -40.738 -7.708 66.213 1.00 96.06 165 GLN A O 1
ATOM 1263 N N . LYS A 1 166 ? -39.299 -6.154 65.463 1.00 95.12 166 LYS A N 1
ATOM 1264 C CA . LYS A 1 166 ? -39.895 -5.029 66.210 1.00 95.12 166 LYS A CA 1
ATOM 1265 C C . LYS A 1 166 ? -41.345 -4.764 65.790 1.00 95.12 166 LYS A C 1
ATOM 1267 O O . LYS A 1 166 ? -42.202 -4.574 66.650 1.00 95.12 166 LYS A O 1
ATOM 1272 N N . ILE A 1 167 ? -41.635 -4.783 64.487 1.00 96.25 167 ILE A N 1
ATOM 1273 C CA . ILE A 1 167 ? -42.995 -4.595 63.957 1.00 96.25 167 ILE A CA 1
ATOM 1274 C C . ILE A 1 167 ? -43.908 -5.753 64.363 1.00 96.25 167 ILE A C 1
ATOM 1276 O O . ILE A 1 167 ? -45.048 -5.502 64.749 1.00 96.25 167 ILE A O 1
ATOM 1280 N N . ALA A 1 168 ? -43.428 -6.998 64.315 1.00 95.88 168 ALA A N 1
ATOM 1281 C CA . ALA A 1 168 ? -44.205 -8.167 64.722 1.00 95.88 168 ALA A CA 1
ATOM 1282 C C . ALA A 1 168 ? -44.644 -8.055 66.189 1.00 95.88 168 ALA A C 1
ATOM 1284 O O . ALA A 1 168 ? -45.839 -8.119 66.470 1.00 95.88 168 ALA A O 1
ATOM 1285 N N . VAL A 1 169 ? -43.708 -7.754 67.097 1.00 95.75 169 VAL A N 1
ATOM 1286 C CA . VAL A 1 169 ? -44.015 -7.556 68.524 1.00 95.75 169 VAL A CA 1
ATOM 1287 C C . VAL A 1 169 ? -44.978 -6.384 68.731 1.00 95.75 169 VAL A C 1
ATOM 1289 O O . VAL A 1 169 ? -45.960 -6.520 69.456 1.00 95.75 169 VAL A O 1
ATOM 1292 N N . ALA A 1 170 ? -44.756 -5.243 68.069 1.00 95.38 170 ALA A N 1
ATOM 1293 C CA . ALA A 1 170 ? -45.660 -4.094 68.167 1.00 95.38 170 ALA A CA 1
ATOM 1294 C C . ALA A 1 170 ? -47.073 -4.411 67.643 1.00 95.38 170 ALA A C 1
ATOM 1296 O O . ALA A 1 170 ? -48.065 -3.933 68.194 1.00 95.38 170 ALA A O 1
ATOM 1297 N N . THR A 1 171 ? -47.175 -5.235 66.599 1.00 96.31 171 THR A N 1
ATOM 1298 C CA . THR A 1 171 ? -48.452 -5.661 66.013 1.00 96.31 171 THR A CA 1
ATOM 1299 C C . THR A 1 171 ? -49.193 -6.616 66.941 1.00 96.31 171 THR A C 1
ATOM 1301 O O . THR A 1 171 ? -50.393 -6.446 67.137 1.00 96.31 171 THR A O 1
ATOM 1304 N N . GLU A 1 172 ? -48.498 -7.568 67.567 1.00 94.81 172 GLU A N 1
ATOM 1305 C CA . GLU A 1 172 ? -49.080 -8.457 68.581 1.00 94.81 172 GLU A CA 1
ATOM 1306 C C . GLU A 1 172 ? -49.548 -7.681 69.821 1.00 94.81 172 GLU A C 1
ATOM 1308 O O . GLU A 1 172 ? -50.674 -7.871 70.291 1.00 94.81 172 GLU A O 1
ATOM 1313 N N . ALA A 1 173 ? -48.742 -6.738 70.320 1.00 95.44 173 ALA A N 1
ATOM 1314 C CA . ALA A 1 173 ? -49.131 -5.886 71.446 1.00 95.44 173 ALA A CA 1
ATOM 1315 C C . ALA A 1 173 ? -50.351 -5.014 71.101 1.00 95.44 173 ALA A C 1
ATOM 1317 O O . ALA A 1 173 ? -51.281 -4.896 71.895 1.00 95.44 173 ALA A O 1
ATOM 1318 N N . LYS A 1 174 ? -50.399 -4.448 69.891 1.00 95.56 174 LYS A N 1
ATOM 1319 C CA . LYS A 1 174 ? -51.573 -3.707 69.422 1.00 95.56 174 LYS A CA 1
ATOM 1320 C C . LYS A 1 174 ? -52.799 -4.613 69.308 1.00 95.56 174 LYS A C 1
ATOM 1322 O O . LYS A 1 174 ? -53.867 -4.234 69.766 1.00 95.56 174 LYS A O 1
ATOM 1327 N N . ALA A 1 175 ? -52.654 -5.808 68.738 1.00 95.44 175 ALA A N 1
ATOM 1328 C CA . ALA A 1 175 ? -53.757 -6.749 68.568 1.00 95.44 175 ALA A CA 1
ATOM 1329 C C . ALA A 1 175 ? -54.352 -7.187 69.915 1.00 95.44 175 ALA A C 1
ATOM 1331 O O . ALA A 1 175 ? -55.574 -7.259 70.051 1.00 95.44 175 ALA A O 1
ATOM 1332 N N . THR A 1 176 ? -53.507 -7.429 70.923 1.00 95.19 176 THR A N 1
ATOM 1333 C CA . THR A 1 176 ? -53.983 -7.706 72.283 1.00 95.19 176 THR A CA 1
ATOM 1334 C C . THR A 1 176 ? -54.703 -6.492 72.866 1.00 95.19 176 THR A C 1
ATOM 1336 O O . THR A 1 176 ? -55.839 -6.641 73.309 1.00 95.19 176 THR A O 1
ATOM 1339 N N . LEU A 1 177 ? -54.136 -5.284 72.794 1.00 94.81 177 LEU A N 1
ATOM 1340 C CA . LEU A 1 177 ? -54.785 -4.062 73.290 1.00 94.81 177 LEU A CA 1
ATOM 1341 C C . LEU A 1 177 ? -56.137 -3.786 72.603 1.00 94.81 177 LEU A C 1
ATOM 1343 O O . LEU A 1 177 ? -57.127 -3.509 73.277 1.00 94.81 177 LEU A O 1
ATOM 1347 N N . ASP A 1 178 ? -56.207 -3.942 71.280 1.00 95.19 178 ASP A N 1
ATOM 1348 C CA . ASP A 1 178 ? -57.442 -3.810 70.501 1.00 95.19 178 ASP A CA 1
ATOM 1349 C C . ASP A 1 178 ? -58.489 -4.854 70.934 1.00 95.19 178 ASP A C 1
ATOM 1351 O O . ASP A 1 178 ? -59.687 -4.561 70.962 1.00 95.19 178 ASP A O 1
ATOM 1355 N N . SER A 1 179 ? -58.063 -6.068 71.308 1.00 94.44 179 SER A N 1
ATOM 1356 C CA . SER A 1 179 ? -58.963 -7.099 71.842 1.00 94.44 179 SER A CA 1
ATOM 1357 C C . SER A 1 179 ? -59.531 -6.735 73.220 1.00 94.44 179 SER A C 1
ATOM 1359 O O . SER A 1 179 ? -60.728 -6.924 73.442 1.00 94.44 179 SER A O 1
ATOM 1361 N N . TRP A 1 180 ? -58.723 -6.131 74.101 1.00 93.69 180 TRP A N 1
ATOM 1362 C CA . TRP A 1 180 ? -59.175 -5.624 75.402 1.00 93.69 180 TRP A CA 1
ATOM 1363 C C . TRP A 1 180 ? -60.169 -4.469 75.242 1.00 93.69 180 TRP A C 1
ATOM 1365 O O . TRP A 1 180 ? -61.237 -4.495 75.847 1.00 93.69 180 TRP A O 1
ATOM 1375 N N . VAL A 1 181 ? -59.888 -3.502 74.362 1.00 94.31 181 VAL A N 1
ATOM 1376 C CA . VAL A 1 181 ? -60.809 -2.384 74.084 1.00 94.31 181 VAL A CA 1
ATOM 1377 C C . VAL A 1 181 ? -62.141 -2.885 73.524 1.00 94.31 181 VAL A C 1
ATOM 1379 O O . VAL A 1 181 ? -63.201 -2.409 73.930 1.00 94.31 181 VAL A O 1
ATOM 1382 N N . ARG A 1 182 ? -62.119 -3.871 72.618 1.00 92.19 182 ARG A N 1
ATOM 1383 C CA . ARG A 1 182 ? -63.350 -4.504 72.114 1.00 92.19 182 ARG A CA 1
ATOM 1384 C C . ARG A 1 182 ? -64.144 -5.179 73.231 1.00 92.19 182 ARG A C 1
ATOM 1386 O O . ARG A 1 182 ? -65.367 -5.071 73.239 1.00 92.19 182 ARG A O 1
ATOM 1393 N N . PHE A 1 183 ? -63.467 -5.844 74.166 1.00 91.56 183 PHE A N 1
ATOM 1394 C CA . PHE A 1 183 ? -64.110 -6.452 75.330 1.00 91.56 183 PHE A CA 1
ATOM 1395 C C . PHE A 1 183 ? -64.764 -5.396 76.240 1.00 91.56 183 PHE A C 1
ATOM 1397 O O . PHE A 1 183 ? -65.932 -5.540 76.595 1.00 91.56 183 PHE A O 1
ATOM 1404 N N . GLU A 1 184 ? -64.076 -4.291 76.543 1.00 92.50 184 GLU A N 1
ATOM 1405 C CA . GLU A 1 184 ? -64.634 -3.185 77.340 1.00 92.50 184 GLU A CA 1
ATOM 1406 C C . GLU A 1 184 ? -65.837 -2.510 76.665 1.00 92.50 184 GLU A C 1
ATOM 1408 O O . GLU A 1 184 ? -66.835 -2.197 77.317 1.00 92.50 184 GLU A O 1
ATOM 1413 N N . GLN A 1 185 ? -65.767 -2.286 75.350 1.00 89.88 185 GLN A N 1
ATOM 1414 C CA . GLN A 1 185 ? -66.882 -1.731 74.581 1.00 89.88 185 GLN A CA 1
ATOM 1415 C C . GLN A 1 185 ? -68.103 -2.653 74.605 1.00 89.88 185 GLN A C 1
ATOM 1417 O O . GLN A 1 185 ? -69.219 -2.158 74.745 1.00 89.88 185 GLN A O 1
ATOM 1422 N N . ALA A 1 186 ? -67.900 -3.971 74.514 1.00 83.69 186 ALA A N 1
ATOM 1423 C CA . ALA A 1 186 ? -68.977 -4.949 74.641 1.00 83.69 186 ALA A CA 1
ATOM 1424 C C . ALA A 1 186 ? -69.592 -4.940 76.050 1.00 83.69 186 ALA A C 1
ATOM 1426 O O . ALA A 1 186 ? -70.811 -4.986 76.188 1.00 83.69 186 ALA A O 1
ATOM 1427 N N . GLN A 1 187 ? -68.771 -4.810 77.095 1.00 80.88 187 GLN A N 1
ATOM 1428 C CA . GLN A 1 187 ? -69.243 -4.764 78.480 1.00 80.88 187 GLN A CA 1
ATOM 1429 C C . GLN A 1 187 ? -70.011 -3.473 78.814 1.00 80.88 187 GLN A C 1
ATOM 1431 O O . GLN A 1 187 ? -70.914 -3.513 79.637 1.00 80.88 187 GLN A O 1
ATOM 1436 N N . ARG A 1 188 ? -69.697 -2.339 78.170 1.00 77.69 188 ARG A N 1
ATOM 1437 C CA . ARG A 1 188 ? -70.450 -1.074 78.314 1.00 77.69 188 ARG A CA 1
ATOM 1438 C C . ARG A 1 188 ? -71.815 -1.057 77.617 1.00 77.69 188 ARG A C 1
ATOM 1440 O O . ARG A 1 188 ? -72.587 -0.136 77.862 1.00 77.69 188 ARG A O 1
ATOM 1447 N N . GLN A 1 189 ? -72.069 -1.986 76.699 1.00 70.31 189 GLN A N 1
ATOM 1448 C CA . GLN A 1 189 ? -73.339 -2.088 75.968 1.00 70.31 189 GLN A CA 1
ATOM 1449 C C . GLN A 1 189 ? -74.352 -3.028 76.649 1.00 70.31 189 GLN A C 1
ATOM 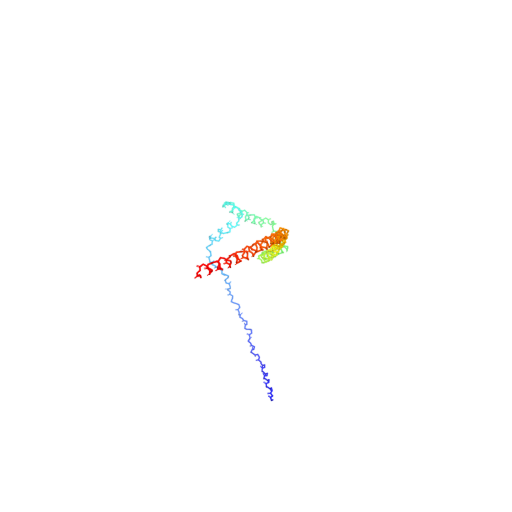1451 O O . GLN A 1 189 ? -75.493 -3.104 76.194 1.00 70.31 189 GLN A O 1
ATOM 1456 N N . LEU A 1 190 ? -73.932 -3.720 77.716 1.00 53.59 190 LEU A N 1
ATOM 1457 C CA . LEU A 1 190 ? -74.770 -4.471 78.659 1.00 53.59 190 LEU A CA 1
ATOM 1458 C C . LEU A 1 190 ? -75.170 -3.580 79.841 1.00 53.59 190 LEU A C 1
ATOM 1460 O O . LEU A 1 190 ? -76.317 -3.744 80.312 1.00 53.59 190 LEU A O 1
#

Secondary structure (DSSP, 8-state):
------------------PPP-S----------HHHHHHHHHHTSS-SSHHHHHHHHHHHHHHHHHHHHTT-S---HHHHHHHHHHHHHHHHHHHHHHHHHHHHHHHHHHHHHHHHHHHHHHHHHHHHHHHHHHHHHHHHHHHHHHHHHHHHHHHHHHHHHHHHHHHHHHHHHHHHHHHHHHHHHHHTT-

Sequence (190 aa):
MINRIAFKAVRPAVGMAMRPAPIGLRYLSTPVEPKEKANSIIEALPGNNLISKTGILATSAAAAIYGISNELLIIHDETILVVTFATFSALVAKFVAPLYTEWADGEIKKVNDLLNESRNKHVSAVKDRIDSVSQLKDVVATTKQLFAVSKETAQLEAESFELKQKIAVATEAKATLDSWVRFEQAQRQL

Organism: NCBI:txid984487